Protein AF-A0A662EUL5-F1 (afdb_monomer_lite)

Structure (mmCIF, N/CA/C/O backbone):
data_AF-A0A662EUL5-F1
#
_entry.id   AF-A0A662EUL5-F1
#
loop_
_atom_site.group_PDB
_atom_site.id
_atom_site.type_symbol
_atom_site.label_atom_id
_atom_site.label_alt_id
_atom_site.label_comp_id
_atom_site.label_asym_id
_atom_site.label_entity_id
_atom_site.label_seq_id
_atom_site.pdbx_PDB_ins_code
_atom_site.Cartn_x
_atom_site.Cartn_y
_atom_site.Cartn_z
_atom_site.occupancy
_atom_site.B_iso_or_equiv
_atom_site.auth_seq_id
_atom_site.auth_comp_id
_atom_site.auth_asym_id
_atom_site.auth_atom_id
_atom_site.pdbx_PDB_model_num
ATOM 1 N N . MET A 1 1 ? -25.448 7.914 45.515 1.00 88.94 1 MET A N 1
ATOM 2 C CA . MET A 1 1 ? -26.802 7.799 46.108 1.00 88.94 1 MET A CA 1
ATOM 3 C C . MET A 1 1 ? -26.766 8.011 47.619 1.00 88.94 1 MET A C 1
ATOM 5 O O . MET A 1 1 ? -25.695 7.899 48.202 1.00 88.94 1 MET A O 1
ATOM 9 N N . LYS A 1 2 ? -27.892 8.381 48.234 1.00 88.38 2 LYS A N 1
ATOM 10 C CA . LYS A 1 2 ? -28.126 8.387 49.686 1.00 88.38 2 LYS A CA 1
ATOM 11 C C . LYS A 1 2 ? -28.398 6.964 50.188 1.00 88.38 2 LYS A C 1
ATOM 13 O O . LYS A 1 2 ? -28.772 6.103 49.390 1.00 88.38 2 LYS A O 1
ATOM 18 N N . ASP A 1 3 ? -28.270 6.771 51.496 1.00 87.94 3 ASP A N 1
ATOM 19 C CA . ASP A 1 3 ? -28.641 5.535 52.193 1.00 87.94 3 ASP A CA 1
ATOM 20 C C . ASP A 1 3 ? -30.110 5.173 51.914 1.00 87.94 3 ASP A C 1
ATOM 22 O O . ASP A 1 3 ? -30.942 6.065 51.716 1.00 87.94 3 ASP A O 1
ATOM 26 N N . GLY A 1 4 ? -30.434 3.878 51.872 1.00 91.25 4 GLY A N 1
ATOM 27 C CA . GLY A 1 4 ? -31.777 3.394 51.529 1.00 91.25 4 GLY A CA 1
ATOM 28 C C . GLY A 1 4 ? -31.968 3.001 50.058 1.00 91.25 4 GLY A C 1
ATOM 29 O O . GLY A 1 4 ? -33.005 2.433 49.708 1.00 91.25 4 GLY A O 1
ATOM 30 N N . PHE A 1 5 ? -31.001 3.299 49.178 1.00 93.81 5 PHE A N 1
ATOM 31 C CA . PHE A 1 5 ? -31.139 3.036 47.740 1.00 93.81 5 PHE A CA 1
ATOM 32 C C . PHE A 1 5 ? -31.204 1.536 47.425 1.00 93.81 5 PHE A C 1
ATOM 34 O O . PHE A 1 5 ? -32.098 1.107 46.697 1.00 93.81 5 PHE A O 1
ATOM 41 N N . ALA A 1 6 ? -30.310 0.736 48.014 1.00 93.75 6 ALA A N 1
ATOM 42 C CA . ALA A 1 6 ? -30.276 -0.715 47.834 1.00 93.75 6 ALA A CA 1
ATOM 43 C C . ALA A 1 6 ? -31.564 -1.380 48.353 1.00 93.75 6 ALA A C 1
ATOM 45 O O . ALA A 1 6 ? -32.159 -2.219 47.677 1.00 93.75 6 ALA A O 1
ATOM 46 N N . GLU A 1 7 ? -32.065 -0.937 49.507 1.00 95.25 7 GLU A N 1
ATOM 47 C CA . GLU A 1 7 ? -33.334 -1.390 50.075 1.00 95.25 7 GLU A CA 1
ATOM 48 C C . GLU A 1 7 ? -34.522 -1.002 49.184 1.00 95.25 7 GLU A C 1
ATOM 50 O O . GLU A 1 7 ? -35.478 -1.769 49.042 1.00 95.25 7 GLU A O 1
ATOM 55 N N . GLY A 1 8 ? -34.462 0.176 48.556 1.00 93.94 8 GLY A N 1
ATOM 56 C CA . GLY A 1 8 ? -35.425 0.626 47.555 1.00 93.94 8 GLY A CA 1
ATOM 57 C C . GLY A 1 8 ? -35.472 -0.299 46.339 1.00 93.94 8 GLY A C 1
ATOM 58 O O . GLY A 1 8 ? -36.558 -0.733 45.946 1.00 93.94 8 GLY A O 1
ATOM 59 N N . LEU A 1 9 ? -34.307 -0.661 45.791 1.00 95.00 9 LEU A N 1
ATOM 60 C CA . LEU A 1 9 ? -34.191 -1.617 44.683 1.00 95.00 9 LEU A CA 1
ATOM 61 C C . LEU A 1 9 ? -34.727 -3.000 45.075 1.00 95.00 9 LEU A C 1
ATOM 63 O O . LEU A 1 9 ? -35.527 -3.583 44.342 1.00 95.00 9 LEU A O 1
ATOM 67 N N . GLN A 1 10 ? -34.373 -3.486 46.268 1.00 94.25 10 GLN A N 1
ATOM 68 C CA . GLN A 1 10 ? -34.817 -4.786 46.769 1.00 94.25 10 GLN A CA 1
ATOM 69 C C . GLN A 1 10 ? -36.343 -4.849 46.933 1.00 94.25 10 GLN A C 1
ATOM 71 O O . GLN A 1 10 ? -36.980 -5.791 46.460 1.00 94.25 10 GLN A O 1
ATOM 76 N N . ARG A 1 11 ? -36.963 -3.819 47.529 1.00 94.44 11 ARG A N 1
ATOM 77 C CA . ARG A 1 11 ? -38.435 -3.702 47.632 1.00 94.44 11 ARG A CA 1
ATOM 78 C C . ARG A 1 11 ? -39.114 -3.608 46.268 1.00 94.44 11 ARG A C 1
ATOM 80 O O . ARG A 1 11 ? -40.286 -3.963 46.133 1.00 94.44 11 ARG A O 1
ATOM 87 N N . ALA A 1 12 ? -38.397 -3.107 45.267 1.00 93.00 12 ALA A N 1
ATOM 88 C CA . ALA A 1 12 ? -38.878 -3.013 43.902 1.00 93.00 12 ALA A CA 1
ATOM 89 C C . ALA A 1 12 ? -38.707 -4.294 43.081 1.00 93.00 12 ALA A C 1
ATOM 91 O O . ALA A 1 12 ? -39.223 -4.356 41.965 1.00 93.00 12 ALA A O 1
ATOM 92 N N . GLY A 1 13 ? -38.035 -5.312 43.629 1.00 94.00 13 GLY A N 1
ATOM 93 C CA . GLY A 1 13 ? -37.697 -6.531 42.899 1.00 94.00 13 GLY A CA 1
ATOM 94 C C . GLY A 1 13 ? -36.700 -6.281 41.764 1.00 94.00 13 GLY A C 1
ATOM 95 O O . GLY A 1 13 ? -36.692 -7.028 40.787 1.00 94.00 13 GLY A O 1
ATOM 96 N N . ILE A 1 14 ? -35.898 -5.216 41.860 1.00 95.38 14 ILE A N 1
ATOM 97 C CA . ILE A 1 14 ? -34.824 -4.919 40.911 1.00 95.38 14 ILE A CA 1
ATOM 98 C C . ILE A 1 14 ? -33.570 -5.635 41.403 1.00 95.38 14 ILE A C 1
ATOM 100 O O . ILE A 1 14 ? -33.149 -5.448 42.546 1.00 95.38 14 ILE A O 1
ATOM 104 N N . ARG A 1 15 ? -32.995 -6.481 40.547 1.00 94.75 15 ARG A N 1
ATOM 105 C CA . ARG A 1 15 ? -31.805 -7.258 40.883 1.00 94.75 15 ARG A CA 1
ATOM 106 C C . ARG A 1 15 ? -30.569 -6.366 40.799 1.00 94.75 15 ARG A C 1
ATOM 108 O O . ARG A 1 15 ? -30.418 -5.598 39.851 1.00 94.75 15 ARG A O 1
ATOM 115 N N . PHE A 1 16 ? -29.688 -6.488 41.782 1.00 94.50 16 PHE A N 1
ATOM 116 C CA . PHE A 1 16 ? -28.395 -5.823 41.778 1.00 94.50 16 PHE A CA 1
ATOM 117 C C . PHE A 1 16 ? -27.344 -6.675 42.492 1.00 94.50 16 PHE A C 1
ATOM 119 O O . PHE A 1 16 ? -27.684 -7.563 43.275 1.00 94.50 16 PHE A O 1
ATOM 126 N N . GLU A 1 17 ? -26.081 -6.375 42.219 1.00 95.06 17 GLU A N 1
ATOM 127 C CA . GLU A 1 17 ? -24.900 -6.963 42.849 1.00 95.06 17 GLU A CA 1
ATOM 128 C C . GLU A 1 17 ? -23.963 -5.832 43.307 1.00 95.06 17 GLU A C 1
ATOM 130 O O . GLU A 1 17 ? -24.004 -4.726 42.764 1.00 95.06 17 GLU A O 1
ATOM 135 N N . GLU A 1 18 ? -23.144 -6.072 44.331 1.00 92.06 18 GLU A N 1
ATOM 136 C CA . GLU A 1 18 ? -22.117 -5.111 44.758 1.00 92.06 18 GLU A CA 1
ATOM 137 C C . GLU A 1 18 ? -20.863 -5.282 43.891 1.00 92.06 18 GLU A C 1
ATOM 139 O O . GLU A 1 18 ? -20.273 -6.361 43.852 1.00 92.06 18 GLU A O 1
ATOM 144 N N . GLY A 1 19 ? -20.469 -4.226 43.178 1.00 86.50 19 GLY A N 1
ATOM 145 C CA . GLY A 1 19 ? -19.224 -4.144 42.417 1.00 86.50 19 GLY A CA 1
ATOM 146 C C . GLY A 1 19 ? -18.177 -3.271 43.112 1.00 86.50 19 GLY A C 1
ATOM 147 O O . GLY A 1 19 ? -18.432 -2.678 44.159 1.00 86.50 19 GLY A O 1
ATOM 148 N N . GLU A 1 20 ? -16.996 -3.155 42.502 1.00 83.88 20 GLU A N 1
ATOM 149 C CA . GLU A 1 20 ? -15.858 -2.417 43.078 1.00 83.88 20 GLU A CA 1
ATOM 150 C C . GLU A 1 20 ? -16.126 -0.910 43.248 1.00 83.88 20 GLU A C 1
ATOM 152 O O . GLU A 1 20 ? -15.676 -0.308 44.221 1.00 83.88 20 GLU A O 1
ATOM 157 N N . GLU A 1 21 ? -16.891 -0.305 42.333 1.00 83.06 21 GLU A N 1
ATOM 158 C CA . GLU A 1 21 ? -17.164 1.143 42.314 1.00 83.06 21 GLU A CA 1
ATOM 159 C C . GLU A 1 21 ? -18.623 1.503 42.659 1.00 83.06 21 GLU A C 1
ATOM 161 O O . GLU A 1 21 ? -18.988 2.681 42.709 1.00 83.06 21 GLU A O 1
ATOM 166 N N . GLY A 1 22 ? -19.483 0.512 42.919 1.00 87.44 22 GLY A N 1
ATOM 167 C CA . GLY A 1 22 ? -20.898 0.737 43.216 1.00 87.44 22 GLY A CA 1
ATOM 168 C C . GLY A 1 22 ? -21.791 -0.470 42.943 1.00 87.44 22 GLY A C 1
ATOM 169 O O . GLY A 1 22 ? -21.320 -1.587 42.759 1.00 87.44 22 GLY A O 1
ATOM 170 N N . LEU A 1 23 ? -23.107 -0.246 42.922 1.00 91.62 23 LEU A N 1
ATOM 171 C CA . LEU A 1 23 ? -24.077 -1.298 42.612 1.00 91.62 23 LEU A CA 1
ATOM 172 C C . LEU A 1 23 ? -24.137 -1.550 41.102 1.00 91.62 23 LEU A C 1
ATOM 174 O O . LEU A 1 23 ? -24.357 -0.620 40.326 1.00 91.62 23 LEU A O 1
ATOM 178 N N . LEU A 1 24 ? -24.030 -2.812 40.704 1.00 90.88 24 LEU A N 1
ATOM 179 C CA . LEU A 1 24 ? -24.289 -3.283 39.348 1.00 90.88 24 LEU A CA 1
ATOM 180 C C . LEU A 1 24 ? -25.757 -3.696 39.261 1.00 90.88 24 LEU A C 1
ATOM 182 O O . LEU A 1 24 ? -26.180 -4.617 39.953 1.00 90.88 24 LEU A O 1
ATOM 186 N N . ILE A 1 25 ? -26.553 -2.992 38.458 1.00 91.50 25 ILE A N 1
ATOM 187 C CA . ILE A 1 25 ? -28.016 -3.131 38.457 1.00 91.50 25 ILE A CA 1
ATOM 188 C C . ILE A 1 25 ? -28.475 -3.758 37.142 1.00 91.50 25 ILE A C 1
ATOM 190 O O . ILE A 1 25 ? -28.216 -3.222 36.067 1.00 91.50 25 ILE A O 1
ATOM 194 N N . GLU A 1 26 ? -29.206 -4.868 37.231 1.00 89.62 26 GLU A N 1
ATOM 195 C CA . GLU A 1 26 ? -29.825 -5.518 36.078 1.00 89.62 26 GLU A CA 1
ATOM 196 C C . GLU A 1 26 ? -31.261 -4.999 35.924 1.00 89.62 26 GLU A C 1
ATOM 198 O O . GLU A 1 26 ? -32.137 -5.284 36.747 1.00 89.62 26 GLU A O 1
ATOM 203 N N . LEU A 1 27 ? -31.505 -4.210 34.874 1.00 90.31 27 LEU A N 1
ATOM 204 C CA . LEU A 1 27 ? -32.800 -3.579 34.616 1.00 90.31 27 LEU A CA 1
ATOM 205 C C . LEU A 1 27 ? -33.473 -4.145 33.370 1.00 90.31 27 LEU A C 1
ATOM 207 O O . LEU A 1 27 ? -32.928 -4.104 32.267 1.00 90.31 27 LEU A O 1
ATOM 211 N N . LYS A 1 28 ? -34.719 -4.590 33.534 1.00 89.00 28 LYS A N 1
ATOM 212 C CA . LYS A 1 28 ? -35.627 -4.888 32.422 1.00 89.00 28 LYS A CA 1
ATOM 213 C C . LYS A 1 28 ? -36.381 -3.628 31.993 1.00 89.00 28 LYS A C 1
ATOM 215 O O . LYS A 1 28 ? -36.569 -2.704 32.783 1.00 89.00 28 LYS A O 1
ATOM 220 N N .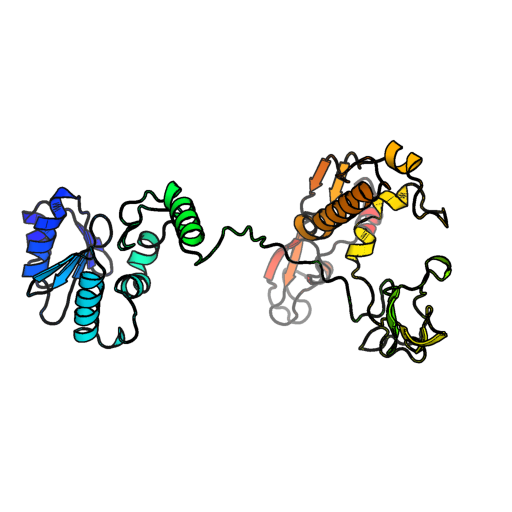 ARG A 1 29 ? -36.843 -3.589 30.736 1.00 87.56 29 ARG A N 1
ATOM 221 C CA . ARG A 1 29 ? -37.533 -2.414 30.158 1.00 87.56 29 ARG A CA 1
ATOM 222 C C . ARG A 1 29 ? -38.755 -1.959 30.958 1.00 87.56 29 ARG A C 1
ATOM 224 O O . ARG A 1 29 ? -38.979 -0.765 31.093 1.00 87.56 29 ARG A O 1
ATOM 231 N N . ASP A 1 30 ? -39.517 -2.895 31.503 1.00 92.19 30 ASP A N 1
ATOM 232 C CA . ASP A 1 30 ? -40.696 -2.646 32.334 1.00 92.19 30 ASP A CA 1
ATOM 233 C C . ASP A 1 30 ? -40.358 -2.136 33.749 1.00 92.19 30 ASP A C 1
ATOM 235 O O . ASP A 1 30 ? -41.236 -1.651 34.458 1.00 92.19 30 ASP A O 1
ATOM 239 N N . GLN A 1 31 ? -39.089 -2.203 34.166 1.00 94.25 31 GLN A N 1
ATOM 240 C CA . GLN A 1 31 ? -38.626 -1.751 35.482 1.00 94.25 31 GLN A CA 1
ATOM 241 C C . GLN A 1 31 ? -38.051 -0.327 35.469 1.00 94.25 31 GLN A C 1
ATOM 243 O O . GLN A 1 31 ? -37.796 0.229 36.539 1.00 94.25 31 GLN A O 1
ATOM 248 N N . ILE A 1 32 ? -37.840 0.276 34.292 1.00 93.75 32 ILE A N 1
ATOM 249 C CA . ILE A 1 32 ? -37.083 1.531 34.161 1.00 93.75 32 ILE A CA 1
ATOM 250 C C . ILE A 1 32 ? -37.790 2.698 34.866 1.00 93.75 32 ILE A C 1
ATOM 252 O O . ILE A 1 32 ? -37.140 3.445 35.592 1.00 93.75 32 ILE A O 1
ATOM 256 N N . ASP A 1 33 ? -39.108 2.852 34.717 1.00 94.56 33 ASP A N 1
ATOM 257 C CA . ASP A 1 33 ? -39.844 3.941 35.384 1.00 94.56 33 ASP A CA 1
ATOM 258 C C . ASP A 1 33 ? -39.750 3.834 36.907 1.00 94.56 33 ASP A C 1
ATOM 260 O O . ASP A 1 33 ? -39.413 4.801 37.592 1.00 94.56 33 ASP A O 1
ATOM 264 N N . ARG A 1 34 ? -39.931 2.617 37.430 1.00 94.88 34 ARG A N 1
ATOM 265 C CA . ARG A 1 34 ? -39.806 2.338 38.862 1.00 94.88 34 ARG A CA 1
ATOM 266 C C . ARG A 1 34 ? -38.389 2.599 39.369 1.00 94.88 34 ARG A C 1
ATOM 268 O O . ARG A 1 34 ? -38.216 3.147 40.455 1.00 94.88 34 ARG A O 1
ATOM 275 N N . TYR A 1 35 ? -37.374 2.239 38.585 1.00 95.06 35 TYR A N 1
ATOM 276 C CA . TYR A 1 35 ? -35.986 2.568 38.891 1.00 95.06 35 TYR A CA 1
ATOM 277 C C . TYR A 1 35 ? -35.764 4.082 38.959 1.00 95.06 35 TYR A C 1
ATOM 279 O O . TYR A 1 35 ? -35.173 4.552 39.928 1.00 95.06 35 TYR A O 1
ATOM 287 N N . ILE A 1 36 ? -36.265 4.854 37.986 1.00 94.81 36 ILE A N 1
ATOM 288 C CA . ILE A 1 36 ? -36.111 6.317 37.963 1.00 94.81 36 ILE A CA 1
ATOM 289 C C . ILE A 1 36 ? -36.734 6.960 39.208 1.00 94.81 36 ILE A C 1
ATOM 291 O O . ILE A 1 36 ? -36.128 7.855 39.798 1.00 94.81 36 ILE A O 1
ATOM 295 N N . GLU A 1 37 ? -37.901 6.494 39.660 1.00 94.81 37 GLU A N 1
ATOM 296 C CA . GLU A 1 37 ? -38.532 6.989 40.893 1.00 94.81 37 GLU A CA 1
ATOM 297 C C . GLU A 1 37 ? -37.665 6.739 42.141 1.00 94.81 37 GLU A C 1
ATOM 299 O O . GLU A 1 37 ? -37.476 7.628 42.985 1.00 94.81 37 GLU A O 1
ATOM 304 N N . ILE A 1 38 ? -37.084 5.542 42.249 1.00 95.12 38 ILE A N 1
ATOM 305 C CA . ILE A 1 38 ? -36.175 5.182 43.346 1.00 95.12 38 ILE A CA 1
ATOM 306 C C . ILE A 1 38 ? -34.889 6.008 43.249 1.00 95.12 38 ILE A C 1
ATOM 308 O O . ILE A 1 38 ? -34.456 6.602 44.236 1.00 95.12 38 ILE A O 1
ATOM 312 N N . ALA A 1 39 ? -34.298 6.111 42.061 1.00 94.81 39 ALA A N 1
ATOM 313 C CA . ALA A 1 39 ? -33.086 6.879 41.823 1.00 94.81 39 ALA A CA 1
ATOM 314 C C . ALA A 1 39 ? -33.276 8.359 42.184 1.00 94.81 39 ALA A C 1
ATOM 316 O O . ALA A 1 39 ? -32.465 8.925 42.915 1.00 94.81 39 ALA A O 1
ATOM 317 N N . ARG A 1 40 ? -34.394 8.967 41.779 1.00 94.50 40 ARG A N 1
ATOM 318 C CA . ARG A 1 40 ? -34.726 10.369 42.070 1.00 94.50 40 ARG A CA 1
ATOM 319 C C . ARG A 1 40 ? -34.854 10.652 43.567 1.00 94.50 40 ARG A C 1
ATOM 321 O O . ARG A 1 40 ? -34.401 11.696 44.036 1.00 94.50 40 ARG A O 1
ATOM 328 N N . SER A 1 41 ? -35.439 9.734 44.338 1.00 93.56 41 SER A N 1
ATOM 329 C CA . SER A 1 41 ? -35.564 9.893 45.798 1.00 93.56 41 SER A CA 1
ATOM 330 C C . SER A 1 41 ? -34.226 9.753 46.542 1.00 93.56 41 SER A C 1
ATOM 332 O O . SER A 1 41 ? -34.064 10.319 47.629 1.00 93.56 41 SER A O 1
ATOM 334 N N . HIS A 1 42 ? -33.241 9.085 45.931 1.00 95.19 42 HIS A N 1
ATOM 335 C CA . HIS A 1 42 ? -31.950 8.772 46.549 1.00 95.19 42 HIS A CA 1
ATOM 336 C C . HIS A 1 42 ? -30.752 9.496 45.918 1.00 95.19 42 HIS A C 1
ATOM 338 O O . HIS A 1 42 ? -29.648 9.410 46.457 1.00 95.19 42 HIS A O 1
ATOM 344 N N . VAL A 1 43 ? -30.910 10.254 44.832 1.00 93.94 43 VAL A N 1
ATOM 345 C CA . VAL A 1 43 ? -29.815 11.067 44.286 1.00 93.94 43 VAL A CA 1
ATOM 346 C C . VAL A 1 43 ? -29.403 12.143 45.307 1.00 93.94 43 VAL A C 1
ATOM 348 O O . VAL A 1 43 ? -30.234 12.755 45.996 1.00 93.94 43 VAL A O 1
ATOM 351 N N . LYS A 1 44 ? -28.091 12.343 45.477 1.00 92.31 44 LYS A N 1
ATOM 352 C CA . LYS A 1 44 ? -27.567 13.363 46.399 1.00 92.31 44 LYS A CA 1
ATOM 353 C C . LYS A 1 44 ? -27.791 14.761 45.793 1.00 92.31 44 LYS A C 1
ATOM 355 O O . LYS A 1 44 ? -27.736 14.905 44.575 1.00 92.31 44 LYS A O 1
ATOM 360 N N . PRO A 1 45 ? -28.065 15.802 46.604 1.00 89.50 45 PRO A N 1
ATOM 361 C CA . PRO A 1 45 ? -28.083 17.176 46.100 1.00 89.50 45 PRO A CA 1
ATOM 362 C C . PRO A 1 45 ? -26.745 17.522 45.432 1.00 89.50 45 PRO A C 1
ATOM 364 O O . PRO A 1 45 ? -25.704 17.171 45.978 1.00 89.50 45 PRO A O 1
ATOM 367 N N . GLY A 1 46 ? -26.780 18.209 44.288 1.00 91.25 46 GLY A N 1
ATOM 368 C CA . GLY A 1 46 ? -25.564 18.531 43.531 1.00 91.25 46 GLY A CA 1
ATOM 369 C C . GLY A 1 46 ? -24.981 17.347 42.748 1.00 91.25 46 GLY A C 1
ATOM 370 O O . GLY A 1 46 ? -23.804 17.351 42.419 1.00 91.25 46 GLY A O 1
ATOM 371 N N . SER A 1 47 ? -25.769 16.303 42.488 1.00 93.62 47 SER A N 1
ATOM 372 C CA . SER A 1 47 ? -25.349 15.134 41.712 1.00 93.62 47 SER A CA 1
ATOM 373 C C . SER A 1 47 ? -26.488 14.647 40.819 1.00 93.62 47 SER A C 1
ATOM 375 O O . SER A 1 47 ? -27.653 14.995 41.036 1.00 93.62 47 SER A O 1
ATOM 377 N N . TRP A 1 48 ? -26.151 13.805 39.849 1.00 95.44 48 TRP A N 1
ATOM 378 C CA . TRP A 1 48 ? -27.100 13.088 39.005 1.00 95.44 48 TRP A CA 1
ATOM 379 C C . TRP A 1 48 ? -26.750 11.597 38.980 1.00 95.44 48 TRP A C 1
ATOM 381 O O . TRP A 1 48 ? -25.732 11.168 39.526 1.00 95.44 48 TRP A O 1
ATOM 391 N N . THR A 1 49 ? -27.626 10.807 38.377 1.00 93.94 49 THR A N 1
ATOM 392 C CA . THR A 1 49 ? -27.317 9.460 37.899 1.00 93.94 49 THR A CA 1
ATOM 393 C C . THR A 1 49 ? -28.000 9.282 36.556 1.00 93.94 49 THR A C 1
ATOM 395 O O . THR A 1 49 ? -29.044 9.884 36.308 1.00 93.94 49 THR A O 1
ATOM 398 N N . GLU A 1 50 ? -27.427 8.474 35.684 1.00 94.00 50 GLU A N 1
ATOM 399 C CA . GLU A 1 50 ? -27.970 8.222 34.360 1.00 94.00 50 GLU A CA 1
ATOM 400 C C . GLU A 1 50 ? -28.256 6.741 34.134 1.00 94.00 50 GLU A C 1
ATOM 402 O O . GLU A 1 50 ? -27.667 5.857 34.751 1.00 94.00 50 GLU A O 1
ATOM 407 N N . LEU A 1 51 ? -29.203 6.491 33.241 1.00 92.56 51 LEU A N 1
ATOM 408 C CA . LEU A 1 51 ? -29.533 5.180 32.721 1.00 92.56 51 LEU A CA 1
ATOM 409 C C . LEU A 1 51 ? -29.212 5.205 31.232 1.00 92.56 51 LEU A C 1
ATOM 411 O O . LEU A 1 51 ? -29.752 6.040 30.512 1.00 92.56 51 LEU A O 1
ATOM 415 N N . VAL A 1 52 ? -28.316 4.322 30.798 1.00 89.75 52 VAL A N 1
ATOM 416 C CA . VAL A 1 52 ? -27.799 4.245 29.426 1.00 89.75 52 VAL A CA 1
ATOM 417 C C . VAL A 1 52 ? -28.031 2.823 28.925 1.00 89.75 52 VAL A C 1
ATOM 419 O O . VAL A 1 52 ? -27.664 1.863 29.600 1.00 89.75 52 VAL A O 1
ATOM 422 N N . GLY A 1 53 ? -28.672 2.669 27.764 1.00 86.50 53 GLY A N 1
ATOM 423 C CA . GLY A 1 53 ? -28.978 1.363 27.173 1.00 86.50 53 GLY A CA 1
ATOM 424 C C . GLY A 1 53 ? -30.410 1.275 26.657 1.00 86.50 53 GLY A C 1
ATOM 425 O O . GLY A 1 53 ? -30.740 1.839 25.620 1.00 86.50 53 GLY A O 1
ATOM 426 N N . ALA A 1 54 ? -31.283 0.544 27.356 1.00 82.94 54 ALA A N 1
ATOM 427 C CA . ALA A 1 54 ? -32.656 0.315 26.893 1.00 82.94 54 ALA A CA 1
ATOM 428 C C . ALA A 1 54 ? -33.507 1.598 26.794 1.00 82.94 54 ALA A C 1
ATOM 430 O O . ALA A 1 54 ? -34.438 1.651 25.990 1.00 82.94 54 ALA A O 1
ATOM 431 N N . ARG A 1 55 ? -33.172 2.603 27.607 1.00 87.88 55 ARG A N 1
ATOM 432 C CA . ARG A 1 55 ? -33.643 3.990 27.561 1.00 87.88 55 ARG A CA 1
ATOM 433 C C . ARG A 1 55 ? -32.452 4.876 27.927 1.00 87.88 55 ARG A C 1
ATOM 435 O O . ARG A 1 55 ? -31.535 4.390 28.578 1.00 87.88 55 ARG A O 1
ATOM 442 N N . PHE A 1 56 ? -32.426 6.131 27.498 1.00 91.94 56 PHE A N 1
ATOM 443 C CA . PHE A 1 56 ? -31.369 7.061 27.891 1.00 91.94 56 PHE A CA 1
ATOM 444 C C . PHE A 1 56 ? -31.997 8.147 28.757 1.00 91.94 56 PHE A C 1
ATOM 446 O O . PHE A 1 56 ? -32.746 8.974 28.252 1.00 91.94 56 PHE A O 1
ATOM 453 N N . SER A 1 57 ? -31.764 8.125 30.067 1.00 95.25 57 SER A N 1
ATOM 454 C CA . SER A 1 57 ? -32.418 9.051 31.002 1.00 95.25 57 SER A CA 1
ATOM 455 C C . SER A 1 57 ? -31.448 9.570 32.050 1.00 95.25 57 SER A C 1
ATOM 457 O O . SER A 1 57 ? -30.692 8.801 32.633 1.00 95.25 57 SER A O 1
ATOM 459 N N . PHE A 1 58 ? -31.524 10.865 32.337 1.00 97.06 58 PHE A N 1
ATOM 460 C CA . PHE A 1 58 ? -30.689 11.551 33.315 1.00 97.06 58 PHE A CA 1
ATOM 461 C C . PHE A 1 58 ? -31.552 11.969 34.493 1.00 97.06 58 PHE A C 1
ATOM 463 O O . PHE A 1 58 ? -32.502 12.739 34.346 1.00 97.06 58 PHE A O 1
ATOM 470 N N . VAL A 1 59 ? -31.247 11.417 35.661 1.00 96.94 59 VAL A N 1
ATOM 471 C CA . VAL A 1 59 ? -32.033 11.556 36.881 1.00 96.94 59 VAL A CA 1
ATOM 472 C C . VAL A 1 59 ? -31.336 12.523 37.826 1.00 96.94 59 VAL A C 1
ATOM 474 O O . VAL A 1 59 ? -30.235 12.283 38.321 1.00 96.94 59 VAL A O 1
ATOM 477 N N . PHE A 1 60 ? -32.034 13.611 38.114 1.00 95.56 60 PHE A N 1
ATOM 478 C CA . PHE A 1 60 ? -31.660 14.645 39.064 1.00 95.56 60 PHE A CA 1
ATOM 479 C C . PHE A 1 60 ? -32.606 14.603 40.271 1.00 95.56 60 PHE A C 1
ATOM 481 O O . PHE A 1 60 ? -33.615 13.897 40.296 1.00 95.56 60 PHE A O 1
ATOM 488 N N . LYS A 1 61 ? -32.298 15.386 41.308 1.00 91.00 61 LYS A N 1
ATOM 489 C CA . LYS A 1 61 ? -33.120 15.437 42.529 1.00 91.00 61 LYS A CA 1
ATOM 490 C C . LYS A 1 61 ? -34.525 16.000 42.271 1.00 91.00 61 LYS A C 1
ATOM 492 O O . LYS A 1 61 ? -35.492 15.597 42.915 1.00 91.00 61 LYS A O 1
ATOM 497 N N . ASP A 1 62 ? -34.623 16.966 41.370 1.00 91.44 62 ASP A N 1
ATOM 498 C CA . ASP A 1 62 ? -35.836 17.716 41.041 1.00 91.44 62 ASP A CA 1
ATOM 499 C C . ASP A 1 62 ? -36.599 17.158 39.831 1.00 91.44 62 ASP A C 1
ATOM 501 O O . ASP A 1 62 ? -37.729 17.572 39.591 1.00 91.44 62 ASP A O 1
ATOM 505 N N . GLY A 1 63 ? -36.045 16.180 39.113 1.00 92.75 63 GLY A N 1
ATOM 506 C CA . GLY A 1 63 ? -36.699 15.578 37.956 1.00 92.75 63 GLY A CA 1
ATOM 507 C C . GLY A 1 63 ? -35.794 14.616 37.199 1.00 92.75 63 GLY A C 1
ATOM 508 O O . GLY A 1 63 ? -34.629 14.446 37.543 1.00 92.75 63 GLY A O 1
ATOM 509 N N . ALA A 1 64 ? -36.335 13.987 36.163 1.00 95.44 64 ALA A N 1
ATOM 510 C CA . ALA A 1 64 ? -35.568 13.198 35.211 1.00 95.44 64 ALA A CA 1
ATOM 511 C C . ALA A 1 64 ? -35.860 13.706 33.799 1.00 95.44 64 ALA A C 1
ATOM 513 O O . ALA A 1 64 ? -36.990 14.106 33.521 1.00 95.44 64 ALA A O 1
ATOM 514 N N . ILE A 1 65 ? -34.847 13.697 32.939 1.00 96.62 65 ILE A N 1
ATOM 515 C CA . ILE A 1 65 ? -34.951 14.127 31.543 1.00 96.62 65 ILE A CA 1
ATOM 516 C C . ILE A 1 65 ? -34.508 12.955 30.670 1.00 96.62 65 ILE A C 1
ATOM 518 O O . ILE A 1 65 ? -33.452 12.363 30.908 1.00 96.62 65 ILE A O 1
ATOM 522 N N . GLU A 1 66 ? -35.329 12.585 29.693 1.00 94.88 66 GLU A N 1
ATOM 523 C CA . GLU A 1 66 ? -34.993 11.550 28.717 1.00 94.88 66 GLU A CA 1
ATOM 524 C C . GLU A 1 66 ? -34.219 12.165 27.548 1.00 94.88 66 GLU A C 1
ATOM 526 O O . GLU A 1 66 ? -34.571 13.232 27.061 1.00 94.88 66 GLU A O 1
ATOM 531 N N . LEU A 1 67 ? -33.154 11.503 27.098 1.00 92.12 67 LEU A N 1
ATOM 532 C CA . LEU A 1 67 ? -32.375 11.908 25.932 1.00 92.12 67 LEU A CA 1
ATOM 533 C C . LEU A 1 67 ? -33.075 11.425 24.653 1.00 92.12 67 LEU A C 1
ATOM 535 O O . LEU A 1 67 ? -32.637 10.480 23.998 1.00 92.12 67 LEU A O 1
ATOM 539 N N . ASP A 1 68 ? -34.193 12.061 24.320 1.00 88.75 68 ASP A N 1
ATOM 540 C CA . ASP A 1 68 ? -35.073 11.688 23.204 1.00 88.75 68 ASP A CA 1
ATOM 541 C C . ASP A 1 68 ? -35.093 12.717 22.061 1.00 88.75 68 ASP A C 1
ATOM 543 O O . ASP A 1 68 ? -35.696 12.490 21.012 1.00 88.75 68 ASP A O 1
ATOM 547 N N . SER A 1 69 ? -34.430 13.857 22.259 1.00 87.94 69 SER A N 1
ATOM 548 C CA . SER A 1 69 ? -34.487 15.010 21.368 1.00 87.94 69 SER A CA 1
ATOM 549 C C . SER A 1 69 ? -33.239 15.882 21.494 1.00 87.94 69 SER A C 1
ATOM 551 O O . SER A 1 69 ? -32.536 15.861 22.503 1.00 87.94 69 SER A O 1
ATOM 553 N N . VAL A 1 70 ? -32.973 16.705 20.474 1.00 87.25 70 VAL A N 1
ATOM 554 C CA . VAL A 1 70 ? -31.877 17.697 20.504 1.00 87.25 70 VAL A CA 1
ATOM 555 C C . VAL A 1 70 ? -32.087 18.728 21.619 1.00 87.25 70 VAL A C 1
ATOM 557 O O . VAL A 1 70 ? -31.129 19.174 22.243 1.00 87.25 70 VAL A O 1
ATOM 560 N N . SER A 1 71 ? -33.344 19.095 21.891 1.00 92.31 71 SER A N 1
ATOM 561 C CA . SER A 1 71 ? -33.670 20.010 22.989 1.00 92.31 71 SER A CA 1
ATOM 562 C C . SER A 1 71 ? -33.348 19.382 24.343 1.00 92.31 71 SER A C 1
ATOM 564 O O . SER A 1 71 ? -32.745 20.048 25.183 1.00 92.31 71 SER A O 1
ATOM 566 N N . ALA A 1 72 ? -33.711 18.110 24.541 1.00 94.31 72 ALA A N 1
ATOM 567 C CA . ALA A 1 72 ? -33.383 17.392 25.764 1.00 94.31 72 ALA A CA 1
ATOM 568 C C . ALA A 1 72 ? -31.869 17.202 25.928 1.00 94.31 72 ALA A C 1
ATOM 570 O O . ALA A 1 72 ? -31.363 17.408 27.025 1.00 94.31 72 ALA A O 1
ATOM 571 N N . ASP A 1 73 ? -31.131 16.893 24.852 1.00 94.19 73 ASP A N 1
ATOM 572 C CA . ASP A 1 73 ? -29.660 16.818 24.878 1.00 94.19 73 ASP A CA 1
ATOM 573 C C . ASP A 1 73 ? -29.041 18.126 25.396 1.00 94.19 73 ASP A C 1
ATOM 575 O O . ASP A 1 73 ? -28.263 18.109 26.350 1.00 94.19 73 ASP A O 1
ATOM 579 N N . GLY A 1 74 ? -29.462 19.272 24.848 1.00 95.50 74 GLY A N 1
ATOM 580 C CA . GLY A 1 74 ? -28.983 20.583 25.288 1.00 95.50 74 GLY A CA 1
ATOM 581 C C . GLY A 1 74 ? -29.356 20.920 26.737 1.00 95.50 74 GLY A C 1
ATOM 582 O O . GLY A 1 74 ? -28.533 21.470 27.473 1.00 95.50 74 GLY A O 1
ATOM 583 N N . GLU A 1 75 ? -30.574 20.577 27.169 1.00 96.81 75 GLU A N 1
ATOM 584 C CA . GLU A 1 75 ? -31.015 20.783 28.553 1.00 96.81 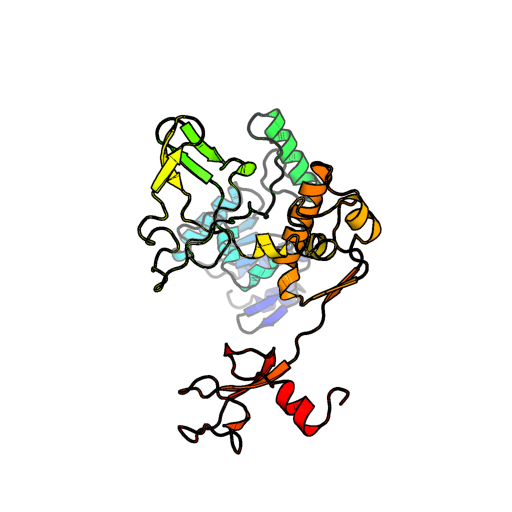75 GLU A CA 1
ATOM 585 C C . GLU A 1 75 ? -30.207 19.926 29.531 1.00 96.81 75 GLU A C 1
ATOM 587 O O . GLU A 1 75 ? -29.663 20.452 30.504 1.00 96.81 75 GLU A O 1
ATOM 592 N N . ILE A 1 76 ? -30.075 18.626 29.253 1.00 97.50 76 ILE A N 1
ATOM 593 C CA . ILE A 1 76 ? -29.293 17.693 30.065 1.00 97.50 76 ILE A CA 1
ATOM 594 C C . ILE A 1 76 ? -27.851 18.182 30.152 1.00 97.50 76 ILE A C 1
ATOM 596 O O . ILE A 1 76 ? -27.346 18.358 31.258 1.00 97.50 76 ILE A O 1
ATOM 600 N N . LEU A 1 77 ? -27.202 18.454 29.015 1.00 97.12 77 LEU A N 1
ATOM 601 C CA . LEU A 1 77 ? -25.804 18.876 28.977 1.00 97.12 77 LEU A CA 1
ATOM 602 C C . LEU A 1 77 ? -25.569 20.130 29.820 1.00 97.12 77 LEU A C 1
ATOM 604 O O . LEU A 1 77 ? -24.626 20.163 30.608 1.00 97.12 77 LEU A O 1
ATOM 608 N N . LYS A 1 78 ? -26.451 21.131 29.716 1.00 96.94 78 LYS A N 1
ATOM 609 C CA . LYS A 1 78 ? -26.366 22.335 30.546 1.00 96.94 78 LYS A CA 1
ATOM 610 C C . LYS A 1 78 ? -26.397 21.988 32.036 1.00 96.94 78 LYS A C 1
ATOM 612 O O . LYS A 1 78 ? -25.549 22.460 32.785 1.00 96.94 78 LYS A O 1
ATOM 617 N N . ARG A 1 79 ? -27.327 21.127 32.463 1.00 96.94 79 ARG A N 1
ATOM 618 C CA . ARG A 1 79 ? -27.412 20.698 33.868 1.00 96.94 79 ARG A CA 1
ATOM 619 C C . ARG A 1 79 ? -26.179 19.920 34.320 1.00 96.94 79 ARG A C 1
ATOM 621 O O . ARG A 1 79 ? -25.756 20.084 35.460 1.00 96.94 79 ARG A O 1
ATOM 628 N N . LEU A 1 80 ? -25.617 19.078 33.454 1.00 96.75 80 LEU A N 1
ATOM 629 C CA . LEU A 1 80 ? -24.385 18.346 33.747 1.00 96.75 80 LEU A CA 1
ATOM 630 C C . LEU A 1 80 ? -23.209 19.309 33.949 1.00 96.75 80 LEU A C 1
ATOM 632 O O . LEU A 1 80 ? -22.497 19.180 34.938 1.00 96.75 80 LEU A O 1
ATOM 636 N N . VAL A 1 81 ? -23.047 20.303 33.070 1.00 96.50 81 VAL A N 1
ATOM 637 C CA . VAL A 1 81 ? -21.994 21.330 33.177 1.00 96.50 81 VAL A CA 1
ATOM 638 C C . VAL A 1 81 ? -22.173 22.196 34.429 1.00 96.50 81 VAL A C 1
ATOM 640 O O . VAL A 1 81 ? -21.197 22.450 35.130 1.00 96.50 81 VAL A O 1
ATOM 643 N N . ASP A 1 82 ? -23.407 22.593 34.759 1.00 95.38 82 ASP A N 1
ATOM 644 C CA . ASP A 1 82 ? -23.706 23.370 35.972 1.00 95.38 82 ASP A CA 1
ATOM 645 C C . ASP A 1 82 ? -23.317 22.611 37.260 1.00 95.38 82 ASP A C 1
ATOM 647 O O . ASP A 1 82 ? -22.931 23.223 38.258 1.00 95.38 82 ASP A O 1
ATOM 651 N N . LEU A 1 83 ? -23.427 21.277 37.254 1.00 95.50 83 LEU A N 1
ATOM 652 C CA . LEU A 1 83 ? -23.058 20.413 38.381 1.00 95.50 83 LEU A CA 1
ATOM 653 C C . LEU A 1 83 ? -21.576 20.023 38.383 1.00 95.50 83 LEU A C 1
ATOM 655 O O . LEU A 1 83 ? -21.006 19.786 39.447 1.00 95.50 83 LEU A O 1
ATOM 659 N N . GLU A 1 84 ? -20.963 19.936 37.208 1.00 95.75 84 GLU A N 1
ATOM 660 C CA . GLU A 1 84 ? -19.605 19.450 37.006 1.00 95.75 84 GLU A CA 1
ATOM 661 C C . GLU A 1 84 ? -18.899 20.306 35.934 1.00 95.75 84 GLU A C 1
ATOM 663 O O . GLU A 1 84 ? -18.868 19.947 34.750 1.00 95.75 84 GLU A O 1
ATOM 668 N N . PRO A 1 85 ? -18.303 21.448 36.338 1.00 94.25 85 PRO A N 1
ATOM 669 C CA . PRO A 1 85 ? -17.734 22.428 35.411 1.00 94.25 85 PRO A CA 1
ATOM 670 C C . PRO A 1 85 ? -16.634 21.887 34.491 1.00 94.25 85 PRO A C 1
ATOM 672 O O . PRO A 1 85 ? -16.391 22.456 33.432 1.00 94.25 85 PRO A O 1
ATOM 675 N N . LYS A 1 86 ? -15.979 20.766 34.832 1.00 95.19 86 LYS A N 1
ATOM 676 C CA . LYS A 1 86 ? -14.968 20.143 33.954 1.00 95.19 86 LYS A CA 1
ATOM 677 C C . LYS A 1 86 ? -15.550 19.612 32.634 1.00 95.19 86 LYS A C 1
ATOM 679 O O . LYS A 1 86 ? -14.786 19.272 31.737 1.00 95.19 86 LYS A O 1
ATOM 684 N N . LEU A 1 87 ? -16.877 19.502 32.527 1.00 95.12 87 LEU A N 1
ATOM 685 C CA . LEU A 1 87 ? -17.576 19.121 31.296 1.00 95.12 87 LEU A CA 1
ATOM 686 C C . LEU A 1 87 ? -17.753 20.300 30.324 1.00 95.12 87 LEU A C 1
ATOM 688 O O . LEU A 1 87 ? -18.302 20.117 29.237 1.00 95.12 87 LEU A O 1
ATOM 692 N N . GLU A 1 88 ? -17.307 21.505 30.686 1.00 93.69 88 GLU A N 1
ATOM 693 C CA . GLU A 1 88 ? -17.339 22.665 29.799 1.00 93.69 88 GLU A CA 1
ATOM 694 C C . GLU A 1 88 ? -16.594 22.381 28.480 1.00 93.69 88 GLU A C 1
ATOM 696 O O . GLU A 1 88 ? -15.519 21.783 28.449 1.00 93.69 88 GLU A O 1
ATOM 701 N N . GLY A 1 89 ? -17.200 22.776 27.358 1.00 94.44 89 GLY A N 1
ATOM 702 C CA . GLY A 1 89 ? -16.678 22.515 26.011 1.00 94.44 89 GLY A CA 1
ATOM 703 C C . GLY A 1 89 ? -17.166 21.213 25.363 1.00 94.44 89 GLY A C 1
ATOM 704 O O . GLY A 1 89 ? -16.969 21.035 24.160 1.00 94.44 89 GLY A O 1
ATOM 705 N N . LYS A 1 90 ? -17.852 20.333 26.104 1.00 95.31 90 LYS A N 1
ATOM 706 C CA . LYS A 1 90 ? -18.579 19.195 25.519 1.00 95.31 90 LYS A CA 1
ATOM 707 C C . LYS A 1 90 ? -19.731 19.690 24.639 1.00 95.31 90 LYS A C 1
ATOM 709 O O . LYS A 1 90 ? -20.374 20.688 24.950 1.00 95.31 90 LYS A O 1
ATOM 714 N N . ARG A 1 91 ? -19.979 19.001 23.521 1.00 94.25 91 ARG A N 1
ATOM 715 C CA . ARG A 1 91 ? -20.944 19.403 22.478 1.00 94.25 91 ARG A CA 1
ATOM 716 C C . ARG A 1 91 ? -22.294 18.707 22.588 1.00 94.25 91 ARG A C 1
ATOM 718 O O . ARG A 1 91 ? -23.262 19.196 22.020 1.00 94.25 91 ARG A O 1
ATOM 725 N N . SER A 1 92 ? -22.339 17.551 23.244 1.00 93.62 92 SER A N 1
ATOM 726 C CA . SER A 1 92 ? -23.555 16.758 23.444 1.00 93.62 92 SER A CA 1
ATOM 727 C C . SER A 1 92 ? -23.415 15.870 24.671 1.00 93.62 92 SER A C 1
ATOM 729 O O . SER A 1 92 ? -22.301 15.617 25.142 1.00 93.62 92 SER A O 1
ATOM 731 N N . VAL A 1 93 ? -24.533 15.326 25.141 1.00 93.75 93 VAL A N 1
ATOM 732 C CA . VAL A 1 93 ? -24.541 14.338 26.224 1.00 93.75 93 VAL A CA 1
ATOM 733 C C . VAL A 1 93 ? -23.803 13.063 25.815 1.00 93.75 93 VAL A C 1
ATOM 735 O O . VAL A 1 93 ? -23.095 12.471 26.627 1.00 93.75 93 VAL A O 1
ATOM 738 N N . MET A 1 94 ? -23.882 12.666 24.542 1.00 90.50 94 MET A N 1
ATOM 739 C CA . MET A 1 94 ? -23.157 11.494 24.036 1.00 90.50 94 MET A CA 1
ATOM 740 C C . MET A 1 94 ? -21.634 11.645 24.148 1.00 90.50 94 MET A C 1
ATOM 742 O O . MET A 1 94 ? -20.947 10.669 24.430 1.00 90.50 94 MET A O 1
ATOM 746 N N . GLU A 1 95 ? -21.103 12.862 23.995 1.00 91.88 95 GLU A N 1
ATOM 747 C CA . GLU A 1 95 ? -19.670 13.143 24.177 1.00 91.88 95 GLU A CA 1
ATOM 748 C C . GLU A 1 95 ? -19.236 13.100 25.651 1.00 91.88 95 GLU A C 1
ATOM 750 O O . GLU A 1 95 ? -18.059 12.890 25.954 1.00 91.88 95 GLU A O 1
ATOM 755 N N . VAL A 1 96 ? -20.176 13.312 26.577 1.00 94.00 96 VAL A N 1
ATOM 756 C CA . VAL A 1 96 ? -19.951 13.094 28.012 1.00 94.00 96 VAL A CA 1
ATOM 757 C C . VAL A 1 96 ? -19.937 11.596 28.301 1.00 94.00 96 VAL A C 1
ATOM 759 O O . VAL A 1 96 ? -19.001 11.100 28.922 1.00 94.00 96 VAL A O 1
ATOM 762 N N . LEU A 1 97 ? -20.934 10.855 27.807 1.00 93.00 97 LEU A N 1
ATOM 763 C CA . LEU A 1 97 ? -21.027 9.411 28.023 1.00 93.00 97 LEU A CA 1
ATOM 764 C C . LEU A 1 97 ? -19.848 8.645 27.398 1.00 93.00 97 LEU A C 1
ATOM 766 O O . LEU A 1 97 ? -19.402 7.661 27.980 1.00 93.00 97 LEU A O 1
ATOM 770 N N . SER A 1 98 ? -19.294 9.095 26.265 1.00 90.56 98 SER A N 1
ATOM 771 C CA . SER A 1 98 ? -18.149 8.429 25.621 1.00 90.56 98 SER A CA 1
ATOM 772 C C . SER A 1 98 ? -16.837 8.517 26.415 1.00 90.56 98 SER A C 1
ATOM 774 O O . SER A 1 98 ? -15.927 7.708 26.198 1.00 90.56 98 SER A O 1
ATOM 776 N N . ASP A 1 99 ? -16.728 9.487 27.328 1.00 91.12 99 ASP A N 1
ATOM 777 C CA . ASP A 1 99 ? -15.590 9.606 28.246 1.00 91.12 99 ASP A CA 1
ATOM 778 C C . ASP A 1 99 ? -15.686 8.626 29.419 1.00 91.12 99 ASP A C 1
ATOM 780 O O . ASP A 1 99 ? -14.668 8.292 30.029 1.00 91.12 99 ASP A O 1
ATOM 784 N N . VAL A 1 100 ? -16.888 8.134 29.723 1.00 89.31 100 VAL A N 1
ATOM 785 C CA . VAL A 1 100 ? -17.100 7.133 30.766 1.00 89.31 100 VAL A CA 1
ATOM 786 C C . VAL A 1 100 ? -16.730 5.767 30.196 1.00 89.31 100 VAL A C 1
ATOM 788 O O . VAL A 1 100 ? -17.428 5.220 29.343 1.00 89.31 100 VAL A O 1
ATOM 791 N N . SER A 1 101 ? -15.619 5.202 30.676 1.00 87.38 101 SER A N 1
ATOM 792 C CA . SER A 1 101 ? -15.092 3.909 30.213 1.00 87.38 101 SER A CA 1
ATOM 793 C C . SER A 1 101 ? -16.150 2.804 30.226 1.00 87.38 101 SER A C 1
ATOM 795 O O . SER A 1 101 ? -16.236 2.047 29.264 1.00 87.38 101 SER A O 1
ATOM 797 N N . PHE A 1 102 ? -16.996 2.775 31.260 1.00 85.50 102 PHE A N 1
ATOM 798 C CA . PHE A 1 102 ? -18.082 1.807 31.418 1.00 85.50 102 PHE A CA 1
ATOM 799 C C . PHE A 1 102 ? -19.093 1.812 30.256 1.00 85.50 102 PHE A C 1
ATOM 801 O O . PHE A 1 102 ? -19.595 0.757 29.881 1.00 85.50 102 PHE A O 1
ATOM 808 N N . TYR A 1 103 ? -19.377 2.969 29.648 1.00 87.75 103 TYR A N 1
ATOM 809 C CA . TYR A 1 103 ? -20.345 3.063 28.548 1.00 87.75 103 TYR A CA 1
ATOM 810 C C . TYR A 1 103 ? -19.715 2.927 27.163 1.00 87.75 103 TYR A C 1
ATOM 812 O O . TYR A 1 103 ? -20.446 2.816 26.181 1.00 87.75 103 TYR A O 1
ATOM 820 N N . ARG A 1 104 ? -18.383 2.931 27.041 1.00 83.56 104 ARG A N 1
ATOM 821 C CA . ARG A 1 104 ? -17.721 3.003 25.731 1.00 83.56 104 ARG A CA 1
ATOM 822 C C . ARG A 1 104 ? -18.127 1.856 24.801 1.00 83.56 104 ARG A C 1
ATOM 824 O O . ARG A 1 104 ? -18.434 2.108 23.638 1.00 83.56 104 ARG A O 1
ATOM 831 N N . ASP A 1 105 ? -18.207 0.642 25.335 1.00 79.75 105 ASP A N 1
ATOM 832 C CA . ASP A 1 105 ? -18.592 -0.552 24.574 1.00 79.75 105 ASP A CA 1
ATOM 833 C C . ASP A 1 105 ? -20.097 -0.600 24.265 1.00 79.75 105 ASP A C 1
ATOM 835 O O . ASP A 1 105 ? -20.515 -1.237 23.304 1.00 79.75 105 ASP A O 1
ATOM 839 N N . LEU A 1 106 ? -20.919 0.098 25.055 1.00 79.81 106 LEU A N 1
ATOM 840 C CA . LEU A 1 106 ? -22.364 0.194 24.845 1.00 79.81 106 LEU A CA 1
ATOM 841 C C . LEU A 1 106 ? -22.730 1.250 23.791 1.00 79.81 106 LEU A C 1
ATOM 843 O O . LEU A 1 106 ? -23.712 1.096 23.069 1.00 79.81 106 LEU A O 1
ATOM 847 N N . LEU A 1 107 ? -21.970 2.345 23.727 1.00 83.12 107 LEU A N 1
ATOM 848 C CA . LEU A 1 107 ? -22.258 3.487 22.854 1.00 83.12 107 LEU A CA 1
ATOM 849 C C . LEU A 1 107 ? -21.812 3.267 21.407 1.00 83.12 107 LEU A C 1
ATOM 851 O O . LEU A 1 107 ? -22.312 3.946 20.510 1.00 83.12 107 LEU A O 1
ATOM 855 N N . PHE A 1 108 ? -20.875 2.346 21.166 1.00 80.06 108 PHE A N 1
ATOM 856 C CA . PHE A 1 108 ? -20.412 2.020 19.825 1.00 80.06 108 PHE A CA 1
ATOM 857 C C . PHE A 1 108 ? -20.987 0.687 19.349 1.00 80.06 108 PHE A C 1
ATOM 859 O O . PHE A 1 108 ? -20.764 -0.358 19.950 1.00 80.06 108 PHE A O 1
ATOM 866 N N . HIS A 1 109 ? -21.660 0.724 18.203 1.00 75.81 109 HIS A N 1
ATOM 867 C CA . HIS A 1 109 ? -22.074 -0.466 17.478 1.00 75.81 109 HIS A CA 1
ATOM 868 C C . HIS A 1 109 ? -21.643 -0.327 16.017 1.00 75.81 109 HIS A C 1
ATOM 870 O O . HIS A 1 109 ? -21.822 0.734 15.419 1.00 75.81 109 HIS A O 1
ATOM 876 N N . ALA A 1 110 ? -21.044 -1.377 15.448 1.00 79.25 110 ALA A N 1
ATOM 877 C CA . ALA A 1 110 ? -20.561 -1.347 14.065 1.00 79.25 110 ALA A CA 1
ATOM 878 C C . ALA A 1 110 ? -21.714 -1.309 13.047 1.00 79.25 110 ALA A C 1
ATOM 880 O O . ALA A 1 110 ? -21.563 -0.742 11.965 1.00 79.25 110 ALA A O 1
ATOM 881 N N . ASP A 1 111 ? -22.863 -1.886 13.408 1.00 83.25 111 ASP A N 1
ATOM 882 C CA . ASP A 1 111 ? -24.044 -1.899 12.548 1.00 83.25 111 ASP A CA 1
ATOM 883 C C . ASP A 1 111 ? -24.849 -0.604 12.647 1.00 83.25 111 ASP A C 1
ATOM 885 O O . ASP A 1 111 ? -24.973 0.010 13.710 1.00 83.25 111 ASP A O 1
ATOM 889 N N . TYR A 1 112 ? -25.472 -0.230 11.531 1.00 84.69 112 TYR A N 1
ATOM 890 C CA . TYR A 1 112 ? -26.348 0.929 11.480 1.00 84.69 112 TYR A CA 1
ATOM 891 C C . TYR A 1 112 ? -27.644 0.688 12.260 1.00 84.69 112 TYR A C 1
ATOM 893 O O . TYR A 1 112 ? -28.442 -0.194 11.941 1.00 84.69 112 TYR A O 1
ATOM 901 N N . GLY A 1 113 ? -27.881 1.534 13.260 1.00 85.50 113 GLY A N 1
ATOM 902 C CA . GLY A 1 113 ? -29.153 1.621 13.967 1.00 85.50 113 GLY A CA 1
ATOM 903 C C . GLY A 1 113 ? -30.176 2.504 13.249 1.00 85.50 113 GLY A C 1
ATOM 904 O O . GLY A 1 113 ? -29.886 3.177 12.260 1.00 85.50 113 GLY A O 1
ATOM 905 N N . ARG A 1 114 ? -31.400 2.531 13.783 1.00 88.44 114 ARG A N 1
ATOM 906 C CA . ARG A 1 114 ? -32.445 3.465 13.341 1.00 88.44 114 ARG A CA 1
ATOM 907 C C . ARG A 1 114 ? -31.984 4.909 13.567 1.00 88.44 114 ARG A C 1
ATOM 909 O O . ARG A 1 114 ? -31.496 5.230 14.646 1.00 88.44 114 ARG A O 1
ATOM 916 N N . MET A 1 115 ? -32.190 5.785 12.586 1.00 89.00 115 MET A N 1
ATOM 917 C CA . MET A 1 115 ? -31.853 7.205 12.702 1.00 89.00 115 MET A CA 1
ATOM 918 C C . MET A 1 115 ? -32.709 7.879 13.778 1.00 89.00 115 MET A C 1
ATOM 920 O O . MET A 1 115 ? -33.939 7.783 13.758 1.00 89.00 115 MET A O 1
ATOM 924 N N . LEU A 1 116 ? -32.060 8.601 14.686 1.00 83.81 116 LEU A N 1
ATOM 925 C CA . LEU A 1 116 ? -32.691 9.402 15.735 1.00 83.81 116 LEU A CA 1
ATOM 926 C C . LEU A 1 116 ? -32.266 10.861 15.564 1.00 83.81 116 LEU A C 1
ATOM 928 O O . LEU A 1 116 ? -31.188 11.128 15.030 1.00 83.81 116 LEU A O 1
ATOM 932 N N . ASN A 1 117 ? -33.113 11.806 15.977 1.00 81.94 117 ASN A N 1
ATOM 933 C CA . ASN A 1 117 ? -32.799 13.242 15.961 1.00 81.94 117 ASN A CA 1
ATOM 934 C C . ASN A 1 117 ? -32.270 13.761 14.611 1.00 81.94 117 ASN A C 1
ATOM 936 O O . ASN A 1 117 ? -31.411 14.635 14.555 1.00 81.94 117 ASN A O 1
ATOM 940 N N . SER A 1 118 ? -32.791 13.214 13.511 1.00 88.62 118 SER A N 1
ATOM 941 C CA . SER A 1 118 ? -32.291 13.437 12.149 1.00 88.62 118 SER A CA 1
ATOM 942 C C . SER A 1 118 ? -33.324 14.140 11.256 1.00 88.62 118 SER A C 1
ATOM 944 O O . SER A 1 118 ? -33.399 13.876 10.059 1.00 88.62 118 SER A O 1
ATOM 946 N N . GLY A 1 119 ? -34.171 15.004 11.827 1.00 89.06 119 GLY A N 1
ATOM 947 C CA . GLY A 1 119 ? -35.208 15.727 11.079 1.00 89.06 119 GLY A CA 1
ATOM 948 C C . GLY A 1 119 ? -36.176 14.779 10.363 1.00 89.06 119 GLY A C 1
ATOM 949 O O . GLY A 1 119 ? -36.665 13.831 10.980 1.00 89.06 119 GLY A O 1
ATOM 950 N N . GLU A 1 120 ? -36.403 15.006 9.064 1.00 92.56 120 GLU A N 1
ATOM 951 C CA . GLU A 1 120 ? -37.264 14.177 8.196 1.00 92.56 120 GLU A CA 1
ATOM 952 C C . GLU A 1 120 ? -36.806 12.713 8.077 1.00 92.56 120 GLU A C 1
ATOM 954 O O . GLU A 1 120 ? -37.598 11.846 7.716 1.00 92.56 120 GLU A O 1
ATOM 959 N N . PHE A 1 121 ? -35.551 12.414 8.431 1.00 95.19 121 PHE A N 1
ATOM 960 C CA . PHE A 1 121 ? -35.009 11.056 8.396 1.00 95.19 121 PHE A CA 1
ATOM 961 C C . PHE A 1 121 ? -35.215 10.282 9.698 1.00 95.19 121 PHE A C 1
ATOM 963 O O . PHE A 1 121 ? -34.943 9.079 9.733 1.00 95.19 121 PHE A O 1
ATOM 970 N N . THR A 1 122 ? -35.675 10.936 10.769 1.00 92.12 122 THR A N 1
ATOM 971 C CA . THR A 1 122 ? -35.910 10.280 12.063 1.00 92.12 122 THR A CA 1
ATOM 972 C C . THR A 1 122 ? -36.841 9.084 11.888 1.00 92.12 122 THR A C 1
ATOM 974 O O . THR A 1 122 ? -37.888 9.173 11.255 1.00 92.12 122 THR A O 1
ATOM 977 N N . GLY A 1 123 ? -36.448 7.943 12.446 1.00 90.81 123 GLY A N 1
ATOM 978 C CA . GLY A 1 123 ? -37.176 6.692 12.301 1.00 90.81 123 GLY A CA 1
ATOM 979 C C . GLY A 1 123 ? -36.744 5.844 11.104 1.00 90.81 123 GLY A C 1
ATOM 980 O O . GLY A 1 123 ? -37.183 4.702 11.015 1.00 90.81 123 GLY A O 1
ATOM 981 N N . THR A 1 124 ? -35.866 6.323 10.222 1.00 95.00 124 THR A N 1
ATOM 982 C CA . THR A 1 124 ? -35.345 5.521 9.102 1.00 95.00 124 THR A CA 1
ATOM 983 C C . THR A 1 124 ? -34.496 4.346 9.613 1.00 95.00 124 THR A C 1
ATOM 985 O O . THR A 1 124 ? -33.606 4.577 10.435 1.00 95.00 124 THR A O 1
ATOM 988 N N . PRO A 1 125 ? -34.748 3.097 9.169 1.00 94.81 125 PRO A N 1
ATOM 989 C CA . PRO A 1 125 ? -33.877 1.951 9.448 1.00 94.81 125 PRO A CA 1
ATOM 990 C C . PRO A 1 125 ? -32.436 2.175 8.966 1.00 94.81 125 PRO A C 1
ATOM 992 O O . PRO A 1 125 ? -32.211 2.840 7.956 1.00 94.81 125 PRO A O 1
ATOM 995 N N . GLY A 1 126 ? -31.452 1.648 9.694 1.00 91.88 126 GLY A N 1
ATOM 996 C CA . GLY A 1 126 ? -30.038 1.942 9.443 1.00 91.88 126 GLY A CA 1
ATOM 997 C C . GLY A 1 126 ? -29.518 1.476 8.080 1.00 91.88 126 GLY A C 1
ATOM 998 O O . GLY A 1 126 ? -28.726 2.173 7.450 1.00 91.88 126 GLY A O 1
ATOM 999 N N . ASP A 1 127 ? -30.012 0.343 7.591 1.00 93.81 127 ASP A N 1
ATOM 1000 C CA . ASP A 1 127 ? -29.717 -0.227 6.272 1.00 93.81 127 ASP A CA 1
ATOM 1001 C C . ASP A 1 127 ? -30.263 0.615 5.103 1.00 93.81 127 ASP A C 1
ATOM 1003 O O . ASP A 1 127 ? -29.707 0.592 4.005 1.00 93.81 127 ASP A O 1
ATOM 1007 N N . GLU A 1 128 ? -31.299 1.424 5.340 1.00 96.06 128 GLU A N 1
ATOM 1008 C CA . GLU A 1 128 ? -31.857 2.364 4.358 1.00 96.06 128 GLU A CA 1
ATOM 1009 C C . GLU A 1 128 ? -31.275 3.785 4.472 1.00 96.06 128 GLU A C 1
ATOM 1011 O O . GLU A 1 128 ? -31.366 4.578 3.526 1.00 96.06 128 GLU A O 1
ATOM 1016 N N . ALA A 1 129 ? -30.699 4.128 5.628 1.00 94.69 129 ALA A N 1
ATOM 1017 C CA . ALA A 1 129 ? -30.333 5.492 6.007 1.00 94.69 129 ALA A CA 1
ATOM 1018 C C . ALA A 1 129 ? -29.404 6.167 4.991 1.00 94.69 129 ALA A C 1
ATOM 1020 O O . ALA A 1 129 ? -29.699 7.257 4.494 1.00 94.69 129 ALA A O 1
ATOM 1021 N N . VAL A 1 130 ? -28.306 5.496 4.630 1.00 93.69 130 VAL A N 1
ATOM 1022 C CA . VAL A 1 130 ? -27.300 6.031 3.699 1.00 93.69 130 VAL A CA 1
ATOM 1023 C C . VAL A 1 130 ? -27.922 6.323 2.332 1.00 93.69 130 VAL A C 1
ATOM 1025 O O . VAL A 1 130 ? -27.706 7.396 1.771 1.00 93.69 130 VAL A O 1
ATOM 1028 N N . GLY A 1 131 ? -28.738 5.402 1.810 1.00 95.56 131 GLY A N 1
ATOM 1029 C CA . GLY A 1 131 ? -29.402 5.564 0.517 1.00 95.56 131 GLY A CA 1
ATOM 1030 C C . GLY A 1 131 ? -30.384 6.737 0.501 1.00 95.56 131 GLY A C 1
ATOM 1031 O O . GLY A 1 131 ? -30.343 7.552 -0.422 1.00 95.56 131 GLY A O 1
ATOM 1032 N N . LYS A 1 132 ? -31.222 6.868 1.540 1.00 96.81 132 LYS A N 1
ATOM 1033 C CA . LYS A 1 132 ? -32.188 7.977 1.648 1.00 96.81 132 LYS A CA 1
ATOM 1034 C C . LYS A 1 132 ? -31.504 9.336 1.753 1.00 96.81 132 LYS A C 1
ATOM 1036 O O . LYS A 1 132 ? -31.913 10.272 1.067 1.00 96.81 132 LYS A O 1
ATOM 1041 N N . VAL A 1 133 ? -30.448 9.442 2.560 1.00 96.75 133 VAL A N 1
ATOM 1042 C CA . VAL A 1 133 ? -29.702 10.700 2.712 1.00 96.75 133 VAL A CA 1
ATOM 1043 C C . VAL A 1 133 ? -28.987 11.075 1.411 1.00 96.75 133 VAL A C 1
ATOM 1045 O O . VAL A 1 133 ? -29.036 12.237 1.017 1.00 96.75 133 VAL A O 1
ATOM 1048 N N . ILE A 1 134 ? -28.386 10.113 0.696 1.00 97.12 134 ILE A N 1
ATOM 1049 C CA . ILE A 1 134 ? -27.786 10.363 -0.627 1.00 97.12 134 ILE A CA 1
ATOM 1050 C C . ILE A 1 134 ? -28.835 10.897 -1.611 1.00 97.12 134 ILE A C 1
ATOM 1052 O O . ILE A 1 134 ? -28.594 11.919 -2.250 1.00 97.12 134 ILE A O 1
ATOM 1056 N N . ALA A 1 135 ? -30.006 10.256 -1.699 1.00 97.31 135 ALA A N 1
ATOM 1057 C CA . ALA A 1 135 ? -31.071 10.685 -2.607 1.00 97.31 135 ALA A CA 1
ATOM 1058 C C . ALA A 1 135 ? -31.560 12.108 -2.292 1.00 97.31 135 ALA A C 1
ATOM 1060 O O . ALA A 1 135 ? -31.752 12.917 -3.199 1.00 97.31 135 ALA A O 1
ATOM 1061 N N . TRP A 1 136 ? -31.711 12.445 -1.010 1.00 97.75 136 TRP A N 1
ATOM 1062 C CA . TRP A 1 136 ? -32.065 13.801 -0.591 1.00 97.75 136 TRP A CA 1
ATOM 1063 C C . TRP A 1 136 ? -30.967 14.825 -0.913 1.00 97.75 136 TRP A C 1
ATOM 1065 O O . TRP A 1 136 ? -31.269 15.926 -1.379 1.00 97.75 136 TRP A O 1
ATOM 1075 N N . LEU A 1 137 ? -29.688 14.480 -0.710 1.00 98.00 137 LEU A N 1
ATOM 1076 C CA . LEU A 1 137 ? -28.560 15.353 -1.058 1.00 98.00 137 LEU A CA 1
ATOM 1077 C C . LEU A 1 137 ? -28.547 15.674 -2.559 1.00 98.00 137 LEU A C 1
ATOM 1079 O O . LEU A 1 137 ? -28.311 16.825 -2.928 1.00 98.00 137 LEU A O 1
ATOM 1083 N N . GLU A 1 138 ? -28.849 14.684 -3.400 1.00 97.88 138 GLU A N 1
ATOM 1084 C CA . GLU A 1 138 ? -28.952 14.839 -4.855 1.00 97.88 138 GLU A CA 1
ATOM 1085 C C . GLU A 1 138 ? -30.159 15.696 -5.254 1.00 97.88 138 GLU A C 1
ATOM 1087 O O . GLU A 1 138 ? -30.004 16.662 -6.001 1.00 97.88 138 GLU A O 1
ATOM 1092 N N . GLN A 1 139 ? -31.346 15.408 -4.708 1.00 97.62 139 GLN A N 1
ATOM 1093 C CA . GLN A 1 139 ? -32.574 16.167 -4.989 1.00 97.62 139 GLN A CA 1
ATOM 1094 C C . GLN A 1 139 ? -32.475 17.637 -4.568 1.00 97.62 139 GLN A C 1
ATOM 1096 O O . GLN A 1 139 ? -33.039 18.512 -5.223 1.00 97.62 139 GLN A O 1
ATOM 1101 N N . THR A 1 140 ? -31.754 17.922 -3.482 1.00 97.62 140 THR A N 1
ATOM 1102 C CA . THR A 1 140 ? -31.584 19.284 -2.954 1.00 97.62 140 THR A CA 1
ATOM 1103 C C . THR A 1 140 ? -30.350 20.007 -3.498 1.00 97.62 140 THR A C 1
ATOM 1105 O O . THR A 1 140 ? -30.107 21.153 -3.120 1.00 97.62 140 THR A O 1
ATOM 1108 N N . GLY A 1 141 ? -29.559 19.368 -4.369 1.00 97.56 141 GLY A N 1
ATOM 1109 C CA . GLY A 1 141 ? -28.343 19.951 -4.943 1.00 97.56 141 GLY A CA 1
ATOM 1110 C C . GLY A 1 141 ? -27.221 20.202 -3.925 1.00 97.56 141 GLY A C 1
ATOM 1111 O O . GLY A 1 141 ? -26.345 21.029 -4.170 1.00 97.56 141 GLY A O 1
ATOM 1112 N N . LYS A 1 142 ? -27.245 19.515 -2.776 1.00 97.62 142 LYS A N 1
ATOM 1113 C CA . LYS A 1 142 ? -26.272 19.667 -1.676 1.00 97.62 142 LYS A CA 1
ATOM 1114 C C . LYS A 1 142 ? -25.151 18.634 -1.708 1.00 97.62 142 LYS A C 1
ATOM 1116 O O . LYS A 1 142 ? -24.189 18.742 -0.952 1.00 97.62 142 LYS A O 1
ATOM 1121 N N . GLY A 1 143 ? -25.269 17.627 -2.562 1.00 96.56 143 GLY A N 1
ATOM 1122 C CA . GLY A 1 143 ? -24.266 16.589 -2.719 1.00 96.56 143 GLY A CA 1
ATOM 1123 C C . GLY A 1 143 ? -24.659 15.593 -3.797 1.00 96.56 143 GLY A C 1
ATOM 1124 O O . GLY A 1 143 ? -25.704 15.716 -4.429 1.00 96.56 143 GLY A O 1
ATOM 1125 N N . LYS A 1 144 ? -23.794 14.607 -4.010 1.00 96.56 144 LYS A N 1
ATOM 1126 C CA . LYS A 1 144 ? -24.047 13.483 -4.910 1.00 96.56 144 LYS A CA 1
ATOM 1127 C C . LYS A 1 144 ? -23.352 12.236 -4.408 1.00 96.56 144 LYS A C 1
ATOM 1129 O O . LYS A 1 144 ? -22.369 12.337 -3.667 1.00 96.56 144 LYS A O 1
ATOM 1134 N N . ARG A 1 145 ? -23.816 11.069 -4.850 1.00 96.50 145 ARG A N 1
ATOM 1135 C CA . ARG A 1 145 ? -23.103 9.822 -4.594 1.00 96.50 145 ARG A CA 1
ATOM 1136 C C . ARG A 1 145 ? -21.689 9.889 -5.174 1.00 96.50 145 ARG A C 1
ATOM 1138 O O . ARG A 1 145 ? -21.483 10.275 -6.324 1.00 96.50 145 ARG A O 1
ATOM 1145 N N . ALA A 1 146 ? -20.722 9.462 -4.376 1.00 95.56 146 ALA A N 1
ATOM 1146 C CA . ALA A 1 146 ? -19.351 9.240 -4.804 1.00 95.56 146 ALA A CA 1
ATOM 1147 C C . ALA A 1 146 ? -18.883 7.885 -4.272 1.00 95.56 146 ALA A C 1
ATOM 1149 O O . ALA A 1 146 ? -19.234 7.492 -3.158 1.00 95.56 146 ALA A O 1
ATOM 1150 N N . VAL A 1 147 ? -18.105 7.170 -5.079 1.00 95.75 147 VAL A N 1
ATOM 1151 C CA . VAL A 1 147 ? -17.379 5.978 -4.639 1.00 95.75 147 VAL A CA 1
ATOM 1152 C C . VAL A 1 147 ? -15.956 6.420 -4.352 1.00 95.75 147 VAL A C 1
ATOM 1154 O O . VAL A 1 147 ? -15.301 6.979 -5.226 1.00 95.75 147 VAL A O 1
ATOM 1157 N N . ASN A 1 148 ? -15.499 6.187 -3.126 1.00 95.88 148 ASN A N 1
ATOM 1158 C CA . ASN A 1 148 ? -14.129 6.459 -2.722 1.00 95.88 148 ASN A CA 1
ATOM 1159 C C . ASN A 1 148 ? -13.411 5.140 -2.468 1.00 95.88 148 ASN A C 1
ATOM 1161 O O . ASN A 1 148 ? -13.965 4.228 -1.851 1.00 95.88 148 ASN A O 1
ATOM 1165 N N . TYR A 1 149 ? -12.163 5.071 -2.909 1.00 95.06 149 TYR A N 1
ATOM 1166 C CA . TYR A 1 149 ? -11.274 3.958 -2.625 1.00 95.06 149 TYR A CA 1
ATOM 1167 C C . TYR A 1 149 ? -10.273 4.387 -1.560 1.00 95.06 149 TYR A C 1
ATOM 1169 O O . TYR A 1 149 ? -9.802 5.521 -1.551 1.00 95.06 149 TYR A O 1
ATOM 1177 N N . ARG A 1 150 ? -9.927 3.461 -0.663 1.00 95.50 150 ARG A N 1
ATOM 1178 C CA . ARG A 1 150 ? -8.798 3.649 0.258 1.00 95.50 150 ARG A CA 1
ATOM 1179 C C . ARG A 1 150 ? -7.447 3.551 -0.468 1.00 95.50 150 ARG A C 1
ATOM 1181 O O . ARG A 1 150 ? -6.438 4.004 0.059 1.00 95.50 150 ARG A O 1
ATOM 1188 N N . LEU A 1 151 ? -7.422 2.916 -1.642 1.00 95.81 151 LEU A N 1
ATOM 1189 C CA . LEU A 1 151 ? -6.231 2.799 -2.476 1.00 95.81 151 LEU A CA 1
ATOM 1190 C C . LEU A 1 151 ? -5.834 4.177 -3.024 1.00 95.81 151 LEU A C 1
ATOM 1192 O O . LEU A 1 151 ? -6.690 4.923 -3.493 1.00 95.81 151 LEU A O 1
ATOM 1196 N N . HIS A 1 152 ? -4.539 4.478 -2.974 1.00 95.50 152 HIS A N 1
ATOM 1197 C CA . HIS A 1 152 ? -3.942 5.677 -3.557 1.00 95.50 152 HIS A CA 1
ATOM 1198 C C . HIS A 1 152 ? -3.144 5.319 -4.812 1.00 95.50 152 HIS A C 1
ATOM 1200 O O . HIS A 1 152 ? -2.742 4.165 -4.982 1.00 95.50 152 HIS A O 1
ATOM 1206 N N . ASP A 1 153 ? -2.872 6.321 -5.644 1.00 97.44 153 ASP A N 1
ATOM 1207 C CA . ASP A 1 153 ? -1.993 6.166 -6.799 1.00 97.44 153 ASP A CA 1
ATOM 1208 C C . ASP A 1 153 ? -0.581 5.737 -6.383 1.00 97.44 153 ASP A C 1
ATOM 1210 O O . ASP A 1 153 ? -0.074 6.071 -5.304 1.00 97.44 153 ASP A O 1
ATOM 1214 N N . TRP A 1 154 ? 0.073 4.986 -7.266 1.00 97.25 154 TRP A N 1
ATOM 1215 C CA . TRP A 1 154 ? 1.393 4.439 -7.003 1.00 97.25 154 TRP A CA 1
ATOM 1216 C C . TRP A 1 154 ? 2.494 5.478 -7.244 1.00 97.25 154 TRP A C 1
ATOM 1218 O O . TRP A 1 154 ? 2.818 5.841 -8.373 1.00 97.25 154 TRP A O 1
ATOM 1228 N N . LEU A 1 155 ? 3.127 5.922 -6.156 1.00 97.81 155 LEU A N 1
ATOM 1229 C CA . LEU A 1 155 ? 4.315 6.770 -6.201 1.00 97.81 155 LEU A CA 1
ATOM 1230 C C . LEU A 1 155 ? 5.545 5.948 -6.633 1.00 97.81 155 LEU A C 1
ATOM 1232 O O . LEU A 1 155 ? 6.154 5.270 -5.798 1.00 97.81 155 LEU A O 1
ATOM 1236 N N . ILE A 1 156 ? 5.933 6.029 -7.909 1.00 97.62 156 ILE A N 1
ATOM 1237 C CA . ILE A 1 156 ? 7.070 5.270 -8.468 1.00 97.62 156 ILE A CA 1
ATOM 1238 C C . ILE A 1 156 ? 8.423 5.983 -8.369 1.00 97.62 156 ILE A C 1
ATOM 1240 O O . ILE A 1 156 ? 9.443 5.309 -8.337 1.00 97.62 156 ILE A O 1
ATOM 1244 N N . SER A 1 157 ? 8.470 7.314 -8.289 1.00 97.31 157 SER A N 1
ATOM 1245 C CA . SER A 1 157 ? 9.740 8.053 -8.322 1.00 97.31 157 SER A CA 1
ATOM 1246 C C . SER A 1 157 ? 10.546 7.890 -7.031 1.00 97.31 157 SER A C 1
ATOM 1248 O O . SER A 1 157 ? 10.002 7.967 -5.922 1.00 97.31 157 SER A O 1
ATOM 1250 N N . ARG A 1 158 ? 11.854 7.656 -7.153 1.00 96.75 158 ARG A N 1
ATOM 1251 C CA . ARG A 1 158 ? 12.793 7.474 -6.040 1.00 96.75 158 ARG A CA 1
ATOM 1252 C C . ARG A 1 158 ? 14.012 8.370 -6.220 1.00 96.75 158 ARG A C 1
ATOM 1254 O O . ARG A 1 158 ? 14.711 8.292 -7.224 1.00 96.75 158 ARG A O 1
ATOM 1261 N N . GLN A 1 159 ? 14.344 9.125 -5.173 1.00 95.56 159 GLN A N 1
ATOM 1262 C CA . GLN A 1 159 ? 15.550 9.959 -5.104 1.00 95.56 159 GLN A CA 1
ATOM 1263 C C . GLN A 1 159 ? 16.769 9.098 -4.729 1.00 95.56 159 GLN A C 1
ATOM 1265 O O . GLN A 1 159 ? 17.413 9.291 -3.696 1.00 95.56 159 GLN A O 1
ATOM 1270 N N . ARG A 1 160 ? 17.031 8.062 -5.529 1.00 94.25 160 ARG A N 1
ATOM 1271 C CA . ARG A 1 160 ? 18.106 7.081 -5.340 1.00 94.25 160 ARG A CA 1
ATOM 1272 C C . ARG A 1 160 ? 18.851 6.889 -6.652 1.00 94.25 160 ARG A C 1
ATOM 1274 O O . ARG A 1 160 ? 18.278 7.047 -7.722 1.00 94.25 160 ARG A O 1
ATOM 1281 N N . TYR A 1 161 ? 20.123 6.525 -6.548 1.00 94.94 161 TYR A N 1
ATOM 1282 C CA . TYR A 1 161 ? 20.947 6.216 -7.714 1.00 94.94 161 TYR A CA 1
ATOM 1283 C C . TYR A 1 161 ? 20.627 4.828 -8.281 1.00 94.94 161 TYR A C 1
ATOM 1285 O O . TYR A 1 161 ? 20.451 4.688 -9.479 1.00 94.94 161 TYR A O 1
ATOM 1293 N N . TRP A 1 162 ? 20.527 3.798 -7.432 1.00 94.81 162 TRP A N 1
ATOM 1294 C CA . TRP A 1 162 ? 20.349 2.423 -7.908 1.00 94.81 162 TRP A CA 1
ATOM 1295 C C . TRP A 1 162 ? 18.887 2.116 -8.251 1.00 94.81 162 TRP A C 1
ATOM 1297 O O . TRP A 1 162 ? 18.120 1.677 -7.392 1.00 94.81 162 TRP A O 1
ATOM 1307 N N . GLY A 1 163 ? 18.524 2.361 -9.506 1.00 95.62 163 GLY A N 1
ATOM 1308 C CA . GLY A 1 163 ? 17.229 2.034 -10.097 1.00 95.62 163 GLY A CA 1
ATOM 1309 C C . GLY A 1 163 ? 17.197 2.408 -11.579 1.00 95.62 163 GLY A C 1
ATOM 1310 O O . GLY A 1 163 ? 18.108 3.071 -12.077 1.00 95.62 163 GLY A O 1
ATOM 1311 N N . ALA A 1 164 ? 16.159 1.984 -12.296 1.00 97.50 164 ALA A N 1
ATOM 1312 C CA . ALA A 1 164 ? 15.987 2.338 -13.703 1.00 97.50 164 ALA A CA 1
ATOM 1313 C C . ALA A 1 164 ? 15.669 3.843 -13.846 1.00 97.50 164 ALA A C 1
ATOM 1315 O O . ALA A 1 164 ? 14.712 4.308 -13.219 1.00 97.50 164 ALA A O 1
ATOM 1316 N N . PRO A 1 165 ? 16.431 4.624 -14.635 1.00 98.00 165 PRO A N 1
ATOM 1317 C CA . PRO A 1 165 ? 16.128 6.037 -14.851 1.00 98.00 165 P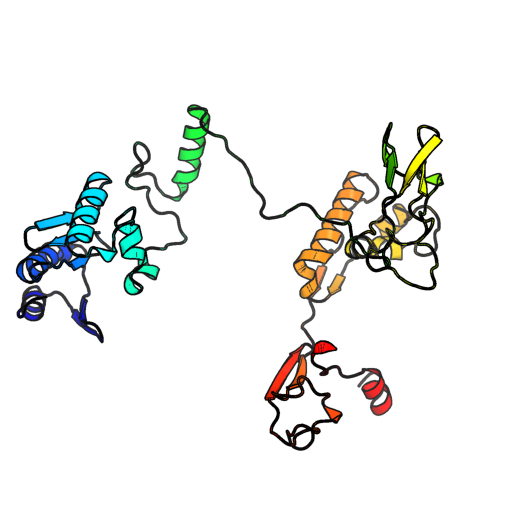RO A CA 1
ATOM 1318 C C . PRO A 1 165 ? 14.750 6.263 -15.478 1.00 98.00 165 PRO A C 1
ATOM 1320 O O . PRO A 1 165 ? 14.366 5.563 -16.418 1.00 98.00 165 PRO A O 1
ATOM 1323 N N . ILE A 1 166 ? 14.017 7.268 -14.992 1.00 98.50 166 ILE A N 1
ATOM 1324 C CA . ILE A 1 166 ? 12.726 7.650 -15.573 1.00 98.50 166 ILE A CA 1
ATOM 1325 C C . ILE A 1 166 ? 12.974 8.313 -16.947 1.00 98.50 166 ILE A C 1
ATOM 1327 O O . ILE A 1 166 ? 13.701 9.308 -17.017 1.00 98.50 166 ILE A O 1
ATOM 1331 N N . PRO A 1 167 ? 12.387 7.813 -18.056 1.00 98.25 167 PRO A N 1
ATOM 1332 C CA . PRO A 1 167 ? 12.670 8.291 -19.414 1.00 98.25 167 PRO A CA 1
ATOM 1333 C C . PRO A 1 167 ? 11.897 9.578 -19.752 1.00 98.25 167 PRO A C 1
ATOM 1335 O O . PRO A 1 167 ? 11.172 9.654 -20.744 1.00 98.25 167 PRO A O 1
ATOM 1338 N N . ILE A 1 168 ? 12.060 10.608 -18.921 1.00 98.62 168 ILE A N 1
ATOM 1339 C CA . ILE A 1 168 ? 11.435 11.926 -19.055 1.00 98.62 168 ILE A CA 1
ATOM 1340 C C . ILE A 1 168 ? 12.515 13.014 -19.135 1.00 98.62 168 ILE A C 1
ATOM 1342 O O . ILE A 1 168 ? 13.572 12.937 -18.505 1.00 98.62 168 ILE A O 1
ATOM 1346 N N . VAL A 1 169 ? 12.238 14.051 -19.924 1.00 98.56 169 VAL A N 1
ATOM 1347 C CA . VAL A 1 169 ? 13.036 15.269 -20.066 1.00 98.56 169 VAL A CA 1
ATOM 1348 C C . VAL A 1 169 ? 12.154 16.489 -19.791 1.00 98.56 169 VAL A C 1
ATOM 1350 O O . VAL A 1 169 ? 11.066 16.633 -20.343 1.00 98.56 169 VAL A O 1
ATOM 1353 N N . TYR A 1 170 ? 12.649 17.404 -18.966 1.00 98.56 170 TYR A N 1
ATOM 1354 C CA . TYR A 1 170 ? 12.028 18.675 -18.617 1.00 98.56 170 TYR A CA 1
ATOM 1355 C C . TYR A 1 170 ? 12.608 19.810 -19.464 1.00 98.56 170 TYR A C 1
ATOM 1357 O O . TYR A 1 170 ? 13.798 20.132 -19.379 1.00 98.56 170 TYR A O 1
ATOM 1365 N N . CYS A 1 171 ? 11.760 20.439 -20.275 1.00 98.44 171 CYS A N 1
ATOM 1366 C CA . CYS A 1 171 ? 12.108 21.563 -21.138 1.00 98.44 171 CYS A CA 1
ATOM 1367 C C . CYS A 1 171 ? 11.279 22.798 -20.768 1.00 98.44 171 CYS A C 1
ATOM 1369 O O . CYS A 1 171 ? 10.057 22.722 -20.697 1.00 98.44 171 CYS A O 1
ATOM 1371 N N . GLU A 1 172 ? 11.910 23.967 -20.630 1.00 98.00 172 GLU A N 1
ATOM 1372 C CA . GLU A 1 172 ? 11.200 25.214 -20.289 1.00 98.00 172 GLU A CA 1
ATOM 1373 C C . GLU A 1 172 ? 10.158 25.636 -21.338 1.00 98.00 172 GLU A C 1
ATOM 1375 O O . GLU A 1 172 ? 9.182 26.300 -21.006 1.00 98.00 172 GLU A O 1
ATOM 1380 N N . LYS A 1 173 ? 10.347 25.244 -22.605 1.00 98.12 173 LYS A N 1
ATOM 1381 C CA . LYS A 1 173 ? 9.424 25.575 -23.703 1.00 98.12 173 LYS A CA 1
ATOM 1382 C C . LYS A 1 173 ? 8.349 24.514 -23.931 1.00 98.12 173 LYS A C 1
ATOM 1384 O O . LYS A 1 173 ? 7.230 24.858 -24.288 1.00 98.12 173 LYS A O 1
ATOM 1389 N N . CYS A 1 174 ? 8.705 23.237 -23.790 1.00 98.44 174 CYS A N 1
ATOM 1390 C CA . CYS A 1 174 ? 7.840 22.109 -24.158 1.00 98.44 174 CYS A CA 1
ATOM 1391 C C . CYS A 1 174 ? 7.206 21.401 -22.950 1.00 98.44 174 CYS A C 1
ATOM 1393 O O . CYS A 1 174 ? 6.330 20.566 -23.144 1.00 98.44 174 CYS A O 1
ATOM 1395 N N . GLY A 1 175 ? 7.630 21.714 -21.722 1.00 98.31 175 GLY A N 1
ATOM 1396 C CA . GLY A 1 175 ? 7.163 21.062 -20.501 1.00 98.31 175 GLY A CA 1
ATOM 1397 C C . GLY A 1 175 ? 7.812 19.695 -20.268 1.00 98.31 175 GLY A C 1
ATOM 1398 O O . GLY A 1 175 ? 9.015 19.523 -20.483 1.00 98.31 175 GLY A O 1
ATOM 1399 N N . THR A 1 176 ? 7.007 18.741 -19.801 1.00 98.38 176 THR A N 1
ATOM 1400 C CA . THR A 1 176 ? 7.399 17.350 -19.532 1.00 98.38 176 THR A CA 1
ATOM 1401 C C . THR A 1 176 ? 7.308 16.529 -20.813 1.00 98.38 176 THR A C 1
ATOM 1403 O O . THR A 1 176 ? 6.222 16.344 -21.358 1.00 98.38 176 THR A O 1
ATOM 1406 N N . VAL A 1 177 ? 8.446 16.041 -21.301 1.00 98.44 177 VAL A N 1
ATOM 1407 C CA . VAL A 1 177 ? 8.564 15.380 -22.605 1.00 98.44 177 VAL A CA 1
ATOM 1408 C C . VAL A 1 177 ? 9.139 13.972 -22.425 1.00 98.44 177 VAL A C 1
ATOM 1410 O O . VAL A 1 177 ? 10.185 13.840 -21.789 1.00 98.44 177 VAL A O 1
ATOM 1413 N N . PRO A 1 178 ? 8.520 12.914 -22.979 1.00 98.44 178 PRO A N 1
ATOM 1414 C CA . PRO A 1 178 ? 9.102 11.577 -22.943 1.00 98.44 178 PRO A CA 1
ATOM 1415 C C . PRO A 1 178 ? 10.329 11.472 -23.853 1.00 98.44 178 PRO A C 1
ATOM 1417 O O . PRO A 1 178 ? 10.393 12.086 -24.921 1.00 98.44 178 PRO A O 1
ATOM 1420 N N . VAL A 1 179 ? 11.306 10.670 -23.435 1.00 98.50 179 VAL A N 1
ATOM 1421 C CA . VAL A 1 179 ? 12.423 10.266 -24.296 1.00 98.50 179 VAL A CA 1
ATOM 1422 C C . VAL A 1 179 ? 11.870 9.405 -25.445 1.00 98.50 179 VAL A C 1
ATOM 1424 O O . VAL A 1 179 ? 11.055 8.519 -25.180 1.00 98.50 179 VAL A O 1
ATOM 1427 N N . PRO A 1 180 ? 12.266 9.640 -26.712 1.00 97.94 180 PRO A N 1
ATOM 1428 C CA . PRO A 1 180 ? 11.824 8.811 -27.832 1.00 97.94 180 PRO A CA 1
ATOM 1429 C C . PRO A 1 180 ? 12.222 7.341 -27.658 1.00 97.94 180 PRO A C 1
ATOM 1431 O O . PRO A 1 180 ? 13.326 7.050 -27.211 1.00 97.94 180 PRO A O 1
ATOM 1434 N N . GLU A 1 181 ? 11.363 6.415 -28.087 1.00 95.19 181 GLU A N 1
ATOM 1435 C CA . GLU A 1 181 ? 11.577 4.964 -27.934 1.00 95.19 181 GLU A CA 1
ATOM 1436 C C . GLU A 1 181 ? 12.910 4.482 -28.528 1.00 95.19 181 GLU A C 1
ATOM 1438 O O . GLU A 1 181 ? 13.649 3.743 -27.889 1.00 95.19 181 GLU A O 1
ATOM 1443 N N . LYS A 1 182 ? 13.282 4.995 -29.706 1.00 95.06 182 LYS A N 1
ATOM 1444 C CA . LYS A 1 182 ? 14.568 4.712 -30.371 1.00 95.06 182 LYS A CA 1
ATOM 1445 C C . LYS A 1 182 ? 15.810 5.157 -29.582 1.00 95.06 182 LYS A C 1
ATOM 1447 O O . LYS A 1 182 ? 16.909 4.708 -29.889 1.00 95.06 182 LYS A O 1
ATOM 1452 N N . ASP A 1 183 ? 15.637 6.089 -28.643 1.00 95.88 183 ASP A N 1
ATOM 1453 C CA . ASP A 1 183 ? 16.707 6.648 -27.812 1.00 95.88 183 ASP A CA 1
ATOM 1454 C C . ASP A 1 183 ? 16.763 5.946 -26.438 1.00 95.88 183 ASP A C 1
ATOM 1456 O O . ASP A 1 183 ? 17.558 6.326 -25.575 1.00 95.88 183 ASP A O 1
ATOM 1460 N N . LEU A 1 184 ? 15.920 4.928 -26.219 1.00 96.12 184 LEU A N 1
ATOM 1461 C CA . LEU A 1 184 ? 15.997 4.046 -25.061 1.00 96.12 184 LEU A CA 1
ATOM 1462 C C . LEU A 1 184 ? 17.119 3.005 -25.237 1.00 96.12 184 LEU A C 1
ATOM 1464 O O . LEU A 1 184 ? 17.416 2.585 -26.357 1.00 96.12 184 LEU A O 1
ATOM 1468 N N . PRO A 1 185 ? 17.721 2.531 -24.130 1.00 96.12 185 PRO A N 1
ATOM 1469 C CA . PRO A 1 185 ? 17.464 2.929 -22.743 1.00 96.12 185 PRO A CA 1
ATOM 1470 C C . PRO A 1 185 ? 18.172 4.235 -22.340 1.00 96.12 185 PRO A C 1
ATOM 1472 O O . PRO A 1 185 ? 19.281 4.527 -22.787 1.00 96.12 185 PRO A O 1
ATOM 1475 N N . VAL A 1 186 ? 17.585 4.975 -21.389 1.00 97.56 186 VAL A N 1
ATOM 1476 C CA . VAL A 1 186 ? 18.343 5.978 -20.621 1.00 97.56 186 VAL A CA 1
ATOM 1477 C C . VAL A 1 186 ? 19.225 5.224 -19.629 1.00 97.56 186 VAL A C 1
ATOM 1479 O O . VAL A 1 186 ? 18.739 4.687 -18.637 1.00 97.56 186 VAL A O 1
ATOM 1482 N N . LEU A 1 187 ? 20.519 5.135 -19.932 1.00 96.31 187 LEU A N 1
ATOM 1483 C CA . LEU A 1 187 ? 21.464 4.364 -19.129 1.00 96.31 187 LEU A CA 1
ATOM 1484 C C . LEU A 1 187 ? 21.765 5.045 -17.792 1.00 96.31 187 LEU A C 1
ATOM 1486 O O . LEU A 1 187 ? 21.964 6.261 -17.719 1.00 96.31 187 LEU A O 1
ATOM 1490 N N . LEU A 1 188 ? 21.848 4.225 -16.744 1.00 95.19 188 LEU A N 1
ATOM 1491 C CA . LEU A 1 188 ? 22.394 4.639 -15.460 1.00 95.19 188 LEU A CA 1
ATOM 1492 C C . LEU A 1 188 ? 23.900 4.929 -15.640 1.00 95.19 188 LEU A C 1
ATOM 1494 O O . LEU A 1 188 ? 24.607 4.064 -16.159 1.00 95.19 188 LEU A O 1
ATOM 1498 N N . PRO A 1 189 ? 24.403 6.120 -15.270 1.00 93.31 189 PRO A N 1
ATOM 1499 C CA . PRO A 1 189 ? 25.801 6.479 -15.493 1.00 93.31 189 PRO A CA 1
ATOM 1500 C C . PRO A 1 189 ? 26.721 5.710 -14.545 1.00 93.31 189 PRO A C 1
ATOM 1502 O O . PRO A 1 189 ? 26.454 5.682 -13.353 1.00 93.31 189 PRO A O 1
ATOM 1505 N N . GLU A 1 190 ? 27.831 5.154 -15.031 1.00 92.56 190 GLU A N 1
ATOM 1506 C CA . GLU A 1 190 ? 28.852 4.556 -14.160 1.00 92.56 190 GLU A CA 1
ATOM 1507 C C . GLU A 1 190 ? 29.625 5.649 -13.405 1.00 92.56 190 GLU A C 1
ATOM 1509 O O . GLU A 1 190 ? 30.201 6.551 -14.017 1.00 92.56 190 GLU A O 1
ATOM 1514 N N . VAL A 1 191 ? 29.629 5.584 -12.070 1.00 91.19 191 VAL A N 1
ATOM 1515 C CA . VAL A 1 191 ? 30.265 6.587 -11.201 1.00 91.19 191 VAL A CA 1
ATOM 1516 C C . VAL A 1 191 ? 31.065 5.932 -10.078 1.00 91.19 191 VAL A C 1
ATOM 1518 O O . VAL A 1 191 ? 30.671 4.898 -9.543 1.00 91.19 191 VAL A O 1
ATOM 1521 N N . GLU A 1 192 ? 32.172 6.561 -9.676 1.00 85.75 192 GLU A N 1
ATOM 1522 C CA . GLU A 1 192 ? 32.989 6.102 -8.539 1.00 85.75 192 GLU A CA 1
ATOM 1523 C C . GLU A 1 192 ? 32.305 6.340 -7.185 1.00 85.75 192 GLU A C 1
ATOM 1525 O O . GLU A 1 192 ? 32.560 5.630 -6.213 1.00 85.75 192 GLU A O 1
ATOM 1530 N N . PHE A 1 193 ? 31.431 7.347 -7.111 1.00 83.00 193 PHE A N 1
ATOM 1531 C CA . PHE A 1 193 ? 30.724 7.715 -5.893 1.00 83.00 193 PHE A CA 1
ATOM 1532 C C . PHE A 1 193 ? 29.251 7.996 -6.172 1.00 83.00 193 PHE A C 1
ATOM 1534 O O . PHE A 1 193 ? 28.903 8.796 -7.042 1.00 83.00 193 PHE A O 1
ATOM 1541 N N . ILE A 1 194 ? 28.391 7.365 -5.376 1.00 86.12 194 ILE A N 1
ATOM 1542 C CA . ILE A 1 194 ? 26.954 7.619 -5.372 1.00 86.12 194 ILE A CA 1
ATOM 1543 C C . ILE A 1 194 ? 26.686 8.830 -4.482 1.00 86.12 194 ILE A C 1
ATOM 1545 O O . ILE A 1 194 ? 26.958 8.809 -3.281 1.00 86.12 194 ILE A O 1
ATOM 1549 N N . GLY A 1 195 ? 26.132 9.882 -5.074 1.00 73.25 195 GLY A N 1
ATOM 1550 C CA . GLY A 1 195 ? 25.737 11.078 -4.354 1.00 73.25 195 GLY A CA 1
ATOM 1551 C C . GLY A 1 195 ? 24.557 10.868 -3.389 1.00 73.25 195 GLY A C 1
ATOM 1552 O O . GLY A 1 195 ? 23.832 9.872 -3.435 1.00 73.25 195 GLY A O 1
ATOM 1553 N N . LYS A 1 196 ? 24.345 11.825 -2.477 1.00 83.88 196 LYS A N 1
ATOM 1554 C CA . LYS A 1 196 ? 23.257 11.788 -1.479 1.00 83.88 196 LYS A CA 1
ATOM 1555 C C . LYS A 1 196 ? 21.871 12.020 -2.089 1.00 83.88 196 LYS A C 1
ATOM 1557 O O . LYS A 1 196 ? 20.882 11.724 -1.424 1.00 83.88 196 LYS A O 1
ATOM 1562 N N . LYS A 1 197 ? 21.787 12.586 -3.298 1.00 88.06 197 LYS A N 1
ATOM 1563 C CA . LYS A 1 197 ? 20.527 12.911 -3.991 1.00 88.06 197 LYS A CA 1
ATOM 1564 C C . LYS A 1 197 ? 20.265 12.024 -5.215 1.00 88.06 197 LYS A C 1
ATOM 1566 O O . LYS A 1 197 ? 19.471 12.390 -6.078 1.00 88.06 197 LYS A O 1
ATOM 1571 N N . GLY A 1 198 ? 20.900 10.856 -5.287 1.00 90.50 198 GLY A N 1
ATOM 1572 C CA . GLY A 1 198 ? 20.681 9.907 -6.374 1.00 90.50 198 GLY A CA 1
ATOM 1573 C C . GLY A 1 198 ? 21.349 10.355 -7.670 1.00 90.50 198 GLY A C 1
ATOM 1574 O O . GLY A 1 198 ? 22.565 10.476 -7.704 1.00 90.50 198 GLY A O 1
ATOM 1575 N N . LEU A 1 199 ? 20.580 10.554 -8.746 1.00 94.69 199 LEU A N 1
ATOM 1576 C CA . LEU A 1 199 ? 21.138 11.033 -10.020 1.00 94.69 199 LEU A CA 1
ATOM 1577 C C . LEU A 1 199 ? 21.245 12.560 -10.092 1.00 94.69 199 LEU A C 1
ATOM 1579 O O . LEU A 1 199 ? 21.942 13.090 -10.956 1.00 94.69 199 LEU A O 1
ATOM 1583 N N . ALA A 1 200 ? 20.583 13.281 -9.183 1.00 94.31 200 ALA A N 1
ATOM 1584 C CA . ALA A 1 200 ? 20.534 14.741 -9.207 1.00 94.31 200 ALA A CA 1
ATOM 1585 C C . ALA A 1 200 ? 21.886 15.404 -8.907 1.00 94.31 200 ALA A C 1
ATOM 1587 O O . ALA A 1 200 ? 22.109 16.553 -9.287 1.00 94.31 200 ALA A O 1
ATOM 1588 N N . ASP A 1 201 ? 22.777 14.702 -8.213 1.00 91.19 201 ASP A N 1
ATOM 1589 C CA . ASP A 1 201 ? 24.121 15.156 -7.870 1.00 91.19 201 ASP A CA 1
ATOM 1590 C C . ASP A 1 201 ? 25.225 14.462 -8.674 1.00 91.19 201 ASP A C 1
ATOM 1592 O O . ASP A 1 201 ? 26.401 14.733 -8.432 1.00 91.19 201 ASP A O 1
ATOM 1596 N N . ILE A 1 202 ? 24.868 13.645 -9.673 1.00 93.94 202 ILE A N 1
ATOM 1597 C CA . ILE A 1 202 ? 25.836 13.079 -10.613 1.00 93.94 202 ILE A CA 1
ATOM 1598 C C . ILE A 1 202 ? 26.224 14.139 -11.656 1.00 93.94 202 ILE A C 1
ATOM 1600 O O . ILE A 1 202 ? 25.371 14.570 -12.446 1.00 93.94 202 ILE A O 1
ATOM 1604 N N . PRO A 1 203 ? 27.501 14.573 -11.701 1.00 91.31 203 PRO A N 1
ATOM 1605 C CA . PRO A 1 203 ? 27.939 15.601 -12.636 1.00 91.31 203 PRO A CA 1
ATOM 1606 C C . PRO A 1 203 ? 27.680 15.197 -14.089 1.00 91.31 203 PRO A C 1
ATOM 1608 O O . PRO A 1 203 ? 28.053 14.115 -14.529 1.00 91.31 203 PRO A O 1
ATOM 1611 N N . GLY A 1 204 ? 27.038 16.087 -14.846 1.00 91.12 204 GLY A N 1
ATOM 1612 C CA . GLY A 1 204 ? 26.779 15.895 -16.276 1.00 91.12 204 GLY A CA 1
ATOM 1613 C C . GLY A 1 204 ? 25.573 15.017 -16.625 1.00 91.12 204 GLY A C 1
ATOM 1614 O O . GLY A 1 204 ? 25.133 15.079 -17.767 1.00 91.12 204 GLY A O 1
ATOM 1615 N N . TYR A 1 205 ? 24.980 14.277 -15.680 1.00 94.94 205 TYR A N 1
ATOM 1616 C CA . TYR A 1 205 ? 23.837 13.403 -15.982 1.00 94.94 205 TYR A CA 1
ATOM 1617 C C . TYR A 1 205 ? 22.568 14.190 -16.350 1.00 94.94 205 TYR A C 1
ATOM 1619 O O . TYR A 1 205 ? 21.921 13.914 -17.360 1.00 94.94 205 TYR A O 1
ATOM 1627 N N . ALA A 1 206 ? 22.212 15.195 -15.542 1.00 95.81 206 ALA A N 1
ATOM 1628 C CA . ALA A 1 206 ? 20.947 15.908 -15.709 1.00 95.81 206 ALA A CA 1
ATOM 1629 C C . ALA A 1 206 ? 20.883 16.728 -17.009 1.00 95.81 206 ALA A C 1
ATOM 1631 O O . ALA A 1 206 ? 19.801 16.908 -17.553 1.00 95.81 206 ALA A O 1
ATOM 1632 N N . GLY A 1 207 ? 22.005 17.248 -17.512 1.00 97.12 207 GLY A N 1
ATOM 1633 C CA . GLY A 1 207 ? 22.019 18.111 -18.697 1.00 97.12 207 GLY A CA 1
ATOM 1634 C C . GLY A 1 207 ? 21.748 17.338 -19.989 1.00 97.12 207 GLY A C 1
ATOM 1635 O O . GLY A 1 207 ? 22.439 16.371 -20.294 1.00 97.12 207 GLY A O 1
ATOM 1636 N N . THR A 1 208 ? 20.763 17.770 -20.780 1.00 97.81 208 THR A N 1
ATOM 1637 C CA . THR A 1 208 ? 20.466 17.170 -22.090 1.00 97.81 208 THR A CA 1
ATOM 1638 C C . THR A 1 208 ? 19.805 18.172 -23.047 1.00 97.81 208 THR A C 1
ATOM 1640 O O . THR A 1 208 ? 19.702 19.364 -22.746 1.00 97.81 208 THR A O 1
ATOM 1643 N N . THR A 1 209 ? 19.370 17.709 -24.217 1.00 98.19 209 THR A N 1
ATOM 1644 C CA . THR A 1 209 ? 18.596 18.488 -25.189 1.00 98.19 209 THR A CA 1
ATOM 1645 C C . THR A 1 209 ? 17.155 17.988 -25.253 1.00 98.19 209 THR A C 1
ATOM 1647 O O . THR A 1 209 ? 16.869 16.807 -25.066 1.00 98.19 209 THR A O 1
ATOM 1650 N N . CYS A 1 210 ? 16.215 18.900 -25.491 1.00 98.44 210 CYS A N 1
ATOM 1651 C CA . CYS A 1 210 ? 14.809 18.560 -25.668 1.00 98.44 210 CYS A CA 1
ATOM 1652 C C . CYS A 1 210 ? 14.626 17.805 -26.995 1.00 98.44 210 CYS A C 1
ATOM 1654 O O . CYS A 1 210 ? 14.963 18.370 -28.041 1.00 98.44 210 CYS A O 1
ATOM 1656 N N . PRO A 1 211 ? 14.032 16.597 -27.001 1.00 97.69 211 PRO A N 1
ATOM 1657 C CA . PRO A 1 211 ? 13.852 15.826 -28.231 1.00 97.69 211 PRO A CA 1
ATOM 1658 C C . PRO A 1 211 ? 12.814 16.446 -29.184 1.00 97.69 211 PRO A C 1
ATOM 1660 O O . PRO A 1 211 ? 12.763 16.077 -30.351 1.00 97.69 211 PRO A O 1
ATOM 1663 N N . VAL A 1 212 ? 12.004 17.404 -28.709 1.00 97.81 212 VAL A N 1
ATOM 1664 C CA . VAL A 1 212 ? 10.972 18.086 -29.511 1.00 97.81 212 VAL A CA 1
ATOM 1665 C C . VAL A 1 212 ? 11.508 19.354 -30.179 1.00 97.81 212 VAL A C 1
ATOM 1667 O O . VAL A 1 212 ? 11.319 19.544 -31.375 1.00 97.81 212 VAL A O 1
ATOM 1670 N N . CYS A 1 213 ? 12.164 20.244 -29.425 1.00 97.69 213 CYS A N 1
ATOM 1671 C CA . CYS A 1 213 ? 12.579 21.561 -29.933 1.00 97.69 213 CYS A CA 1
ATOM 1672 C C . CYS A 1 213 ? 14.096 21.738 -30.095 1.00 97.69 213 CYS A C 1
ATOM 1674 O O . CYS A 1 213 ? 14.535 22.800 -30.533 1.00 97.69 213 CYS A O 1
ATOM 1676 N N . GLY A 1 214 ? 14.904 20.751 -29.693 1.00 97.88 214 GLY A N 1
ATOM 1677 C CA . GLY A 1 214 ? 16.371 20.798 -29.742 1.00 97.88 214 GLY A CA 1
ATOM 1678 C C . GLY A 1 214 ? 17.036 21.738 -28.727 1.00 97.88 214 GLY A C 1
ATOM 1679 O O . GLY A 1 214 ? 18.259 21.756 -28.627 1.00 97.88 214 GLY A O 1
ATOM 1680 N N . GLY A 1 215 ? 16.262 22.521 -27.966 1.00 98.19 215 GLY A N 1
ATOM 1681 C CA . GLY A 1 215 ? 16.787 23.448 -26.959 1.00 98.19 215 GLY A CA 1
ATOM 1682 C C . GLY A 1 215 ? 17.341 22.755 -25.702 1.00 98.19 215 GLY A C 1
ATOM 1683 O O . GLY A 1 215 ? 17.135 21.553 -25.527 1.00 98.19 215 GLY A O 1
ATOM 1684 N N . PRO A 1 216 ? 18.006 23.500 -24.796 1.00 98.44 216 PRO A N 1
ATOM 1685 C CA . PRO A 1 216 ? 18.490 22.965 -23.523 1.00 98.44 216 PRO A CA 1
ATOM 1686 C C . PRO A 1 216 ? 17.356 22.377 -22.676 1.00 98.44 216 PRO A C 1
ATOM 1688 O O . PRO A 1 216 ? 16.265 22.950 -22.599 1.00 98.44 216 PRO A O 1
ATOM 1691 N N . ALA A 1 217 ? 17.618 21.243 -22.033 1.00 98.44 217 ALA A N 1
ATOM 1692 C CA . ALA A 1 217 ? 16.660 20.551 -21.182 1.00 98.44 217 ALA A CA 1
ATOM 1693 C C . ALA A 1 217 ? 17.361 19.789 -20.047 1.00 98.44 217 ALA A C 1
ATOM 1695 O O . ALA A 1 217 ? 18.591 19.687 -20.008 1.00 98.44 217 ALA A O 1
ATOM 1696 N N . LYS A 1 218 ? 16.571 19.255 -19.111 1.00 98.31 218 LYS A N 1
ATOM 1697 C CA . LYS A 1 218 ? 17.071 18.433 -18.005 1.00 98.31 218 LYS A CA 1
ATOM 1698 C C . LYS A 1 218 ? 16.411 17.061 -18.001 1.00 98.31 218 LYS A C 1
ATOM 1700 O O . LYS A 1 218 ? 15.194 16.995 -18.091 1.00 98.31 218 LYS A O 1
ATOM 1705 N N . ARG A 1 219 ? 17.177 15.978 -17.885 1.00 98.38 219 ARG A N 1
ATOM 1706 C CA . ARG A 1 219 ? 16.625 14.637 -17.630 1.00 98.38 219 ARG A CA 1
ATOM 1707 C C . ARG A 1 219 ? 15.945 14.600 -16.267 1.00 98.38 219 ARG A C 1
ATOM 1709 O O . ARG A 1 219 ? 16.339 15.342 -15.364 1.00 98.38 219 ARG A O 1
ATOM 1716 N N . ASP A 1 220 ? 14.975 13.710 -16.117 1.00 98.00 220 ASP A N 1
ATOM 1717 C CA . ASP A 1 220 ? 14.538 13.290 -14.795 1.00 98.00 220 ASP A CA 1
ATOM 1718 C C . ASP A 1 220 ? 15.702 12.628 -14.045 1.00 98.00 220 ASP A C 1
ATOM 1720 O O . ASP A 1 220 ? 16.487 11.858 -14.610 1.00 98.00 220 ASP A O 1
ATOM 1724 N N . THR A 1 221 ? 15.863 13.015 -12.784 1.00 97.31 221 THR A N 1
ATOM 1725 C CA . THR A 1 221 ? 16.942 12.555 -11.905 1.00 97.31 221 THR A CA 1
ATOM 1726 C C . THR A 1 221 ? 16.463 11.539 -10.877 1.00 97.31 221 THR A C 1
ATOM 1728 O O . THR A 1 221 ? 17.265 11.051 -10.080 1.00 97.31 221 THR A O 1
ATOM 1731 N N . ASP A 1 222 ? 15.173 11.228 -10.874 1.00 97.75 222 ASP A N 1
ATOM 1732 C CA . ASP A 1 222 ? 14.636 10.133 -10.096 1.00 97.75 222 ASP A CA 1
ATOM 1733 C C . ASP A 1 222 ? 14.744 8.822 -10.879 1.00 97.75 222 ASP A C 1
ATOM 1735 O O . ASP A 1 222 ? 14.735 8.763 -12.114 1.00 97.75 222 ASP A O 1
ATOM 1739 N N . THR A 1 223 ? 14.854 7.739 -10.121 1.00 97.75 223 THR A N 1
ATOM 1740 C CA . THR A 1 223 ? 14.765 6.373 -10.630 1.00 97.75 223 THR A CA 1
ATOM 1741 C C . THR A 1 223 ? 13.408 5.776 -10.287 1.00 97.75 223 THR A C 1
ATOM 1743 O O . THR A 1 223 ? 12.704 6.254 -9.394 1.00 97.75 223 THR A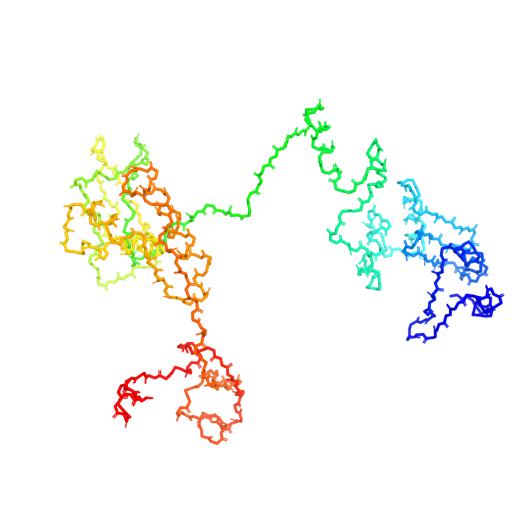 O 1
ATOM 1746 N N . MET A 1 224 ? 13.010 4.736 -11.011 1.00 98.19 224 MET A N 1
ATOM 1747 C CA . MET A 1 224 ? 11.793 3.989 -10.719 1.00 98.19 224 MET A CA 1
ATOM 1748 C C . MET A 1 224 ? 11.979 3.100 -9.485 1.00 98.19 224 MET A C 1
ATOM 1750 O O . MET A 1 224 ? 13.052 2.555 -9.229 1.00 98.19 224 MET A O 1
ATOM 1754 N N . ASP A 1 225 ? 10.911 2.964 -8.706 1.00 97.56 225 ASP A N 1
ATOM 1755 C CA . ASP A 1 225 ? 10.816 2.017 -7.606 1.00 97.56 225 ASP A CA 1
ATOM 1756 C C . ASP A 1 225 ? 11.014 0.574 -8.086 1.00 97.56 225 ASP A C 1
ATOM 1758 O O . ASP A 1 225 ? 10.514 0.186 -9.138 1.00 97.56 225 ASP A O 1
ATOM 1762 N N . THR A 1 226 ? 11.683 -0.249 -7.277 1.00 97.19 226 THR A N 1
ATOM 1763 C CA . THR A 1 226 ? 12.003 -1.646 -7.617 1.00 97.19 226 THR A CA 1
ATOM 1764 C C . THR A 1 226 ? 10.767 -2.531 -7.817 1.00 97.19 226 THR A C 1
ATOM 1766 O O . THR A 1 226 ? 10.866 -3.612 -8.403 1.00 97.19 226 THR A O 1
ATOM 1769 N N . PHE A 1 227 ? 9.588 -2.112 -7.335 1.00 97.94 227 PHE A N 1
ATOM 1770 C CA . PHE A 1 227 ? 8.347 -2.809 -7.656 1.00 97.94 227 PHE A CA 1
ATOM 1771 C C . PHE A 1 227 ? 7.964 -2.679 -9.130 1.00 97.94 227 PHE A C 1
ATOM 1773 O O . PHE A 1 227 ? 7.297 -3.576 -9.630 1.00 97.94 227 PHE A O 1
ATOM 1780 N N . VAL A 1 228 ? 8.414 -1.649 -9.856 1.00 98.00 228 VAL A N 1
ATOM 1781 C CA . VAL A 1 228 ? 8.196 -1.557 -11.311 1.00 98.00 228 VAL A CA 1
ATOM 1782 C C . VAL A 1 228 ? 8.826 -2.758 -12.005 1.00 98.00 228 VAL A C 1
ATOM 1784 O O . VAL A 1 228 ? 8.133 -3.469 -12.724 1.00 98.00 228 VAL A O 1
ATOM 1787 N N . ASP A 1 229 ? 10.085 -3.062 -11.701 1.00 97.62 229 ASP A N 1
ATOM 1788 C CA . ASP A 1 229 ? 10.821 -4.172 -12.317 1.00 97.62 229 ASP A CA 1
ATOM 1789 C C . ASP A 1 229 ? 10.190 -5.535 -11.979 1.00 97.62 229 ASP A C 1
ATOM 1791 O O . ASP A 1 229 ? 9.984 -6.388 -12.844 1.00 97.62 229 ASP A O 1
ATOM 1795 N N . SER A 1 230 ? 9.826 -5.732 -10.710 1.00 97.81 230 SER A N 1
ATOM 1796 C CA . SER A 1 230 ? 9.217 -6.986 -10.243 1.00 97.81 230 SER A CA 1
ATOM 1797 C C . SER A 1 230 ? 7.747 -7.149 -10.637 1.00 97.81 230 SER A C 1
ATOM 1799 O O . SER A 1 230 ? 7.230 -8.256 -10.555 1.00 97.81 230 SER A O 1
ATOM 1801 N N . SER A 1 231 ? 7.074 -6.118 -11.153 1.00 98.25 231 SER A N 1
ATOM 1802 C CA . SER A 1 231 ? 5.662 -6.232 -11.552 1.00 98.25 231 SER A CA 1
ATOM 1803 C C . SER A 1 231 ? 5.436 -6.950 -12.886 1.00 98.25 231 SER A C 1
ATOM 1805 O O . SER A 1 231 ? 4.290 -7.240 -13.227 1.00 98.25 231 SER A O 1
ATOM 1807 N N . TRP A 1 232 ? 6.491 -7.246 -13.653 1.00 98.19 232 TRP A N 1
ATOM 1808 C CA . TRP A 1 232 ? 6.360 -7.876 -14.978 1.00 98.19 232 TRP A CA 1
ATOM 1809 C C . TRP A 1 232 ? 7.473 -8.871 -15.337 1.00 98.19 232 TRP A C 1
ATOM 1811 O O . TRP A 1 232 ? 7.475 -9.428 -16.433 1.00 98.19 232 TRP A O 1
ATOM 1821 N N . TYR A 1 233 ? 8.410 -9.145 -14.425 1.00 98.12 233 TYR A N 1
ATOM 1822 C CA . TYR A 1 233 ? 9.539 -10.054 -14.670 1.00 98.12 233 TYR A CA 1
ATOM 1823 C C . TYR A 1 233 ? 9.125 -11.464 -15.138 1.00 98.12 233 TYR A C 1
ATOM 1825 O O . TYR A 1 233 ? 9.837 -12.079 -15.931 1.00 98.12 233 TYR A O 1
ATOM 1833 N N . TYR A 1 234 ? 7.960 -11.957 -14.701 1.00 98.25 234 TYR A N 1
ATOM 1834 C CA . TYR A 1 234 ? 7.405 -13.246 -15.125 1.00 98.25 234 TYR A CA 1
ATOM 1835 C C . TYR A 1 234 ? 7.084 -13.281 -16.627 1.00 98.25 234 TYR A C 1
ATOM 1837 O O . TYR A 1 234 ? 7.247 -14.328 -17.243 1.00 98.25 234 TYR A O 1
ATOM 1845 N N . LEU A 1 235 ? 6.725 -12.143 -17.237 1.00 98.19 235 LEU A N 1
ATOM 1846 C CA . LEU A 1 235 ? 6.594 -12.018 -18.694 1.00 98.19 235 LEU A CA 1
ATOM 1847 C C . LEU A 1 235 ? 7.971 -12.118 -19.363 1.00 98.19 235 LEU A C 1
ATOM 1849 O O . LEU A 1 235 ? 8.160 -12.836 -20.343 1.00 98.19 235 LEU A O 1
ATOM 1853 N N . ARG A 1 236 ? 8.967 -11.416 -18.805 1.00 97.75 236 ARG A N 1
ATOM 1854 C CA . ARG A 1 236 ? 10.321 -11.346 -19.369 1.00 97.75 236 ARG A CA 1
ATOM 1855 C C . ARG A 1 236 ? 11.063 -12.682 -19.319 1.00 97.75 236 ARG A C 1
ATOM 1857 O O . ARG A 1 236 ? 11.923 -12.920 -20.165 1.00 97.75 236 ARG A O 1
ATOM 1864 N N . TYR A 1 237 ? 10.743 -13.560 -18.368 1.00 97.94 237 TYR A N 1
ATOM 1865 C CA . TYR A 1 237 ? 11.331 -14.900 -18.304 1.00 97.94 237 TYR A CA 1
ATOM 1866 C C . TYR A 1 237 ? 11.048 -15.767 -19.528 1.00 97.94 237 TYR A C 1
ATOM 1868 O O . TYR A 1 237 ? 11.840 -16.670 -19.793 1.00 97.94 237 TYR A O 1
ATOM 1876 N N . ILE A 1 238 ? 9.981 -15.486 -20.279 1.00 97.50 238 ILE A N 1
ATOM 1877 C CA . ILE A 1 238 ? 9.670 -16.220 -21.507 1.00 97.50 238 ILE A CA 1
ATOM 1878 C C . ILE A 1 238 ? 10.702 -15.917 -22.604 1.00 97.50 238 ILE A C 1
ATOM 1880 O O . ILE A 1 238 ? 11.206 -16.827 -23.260 1.00 97.50 238 ILE A O 1
ATOM 1884 N N . ASN A 1 239 ? 11.101 -14.647 -22.732 1.00 96.75 239 ASN A N 1
ATOM 1885 C CA . ASN A 1 239 ? 12.012 -14.153 -23.770 1.00 96.75 239 ASN A CA 1
ATOM 1886 C C . ASN A 1 239 ? 13.202 -13.361 -23.171 1.00 96.75 239 ASN A C 1
ATOM 1888 O O . ASN A 1 239 ? 13.400 -12.185 -23.485 1.00 96.75 239 ASN A O 1
ATOM 1892 N N . PRO A 1 240 ? 14.049 -13.949 -22.303 1.00 96.25 240 PRO A N 1
ATOM 1893 C CA . PRO A 1 240 ? 14.980 -13.173 -21.478 1.00 96.25 240 PRO A CA 1
ATOM 1894 C C . PRO A 1 240 ? 16.153 -12.578 -22.270 1.00 96.25 240 PRO A C 1
ATOM 1896 O O . PRO A 1 240 ? 16.774 -11.608 -21.826 1.00 96.25 240 PRO A O 1
ATOM 1899 N N . ARG A 1 241 ? 16.472 -13.159 -23.433 1.00 95.12 241 ARG A N 1
ATOM 1900 C CA . ARG A 1 241 ? 17.618 -12.783 -24.279 1.00 95.12 241 ARG A CA 1
ATOM 1901 C C . ARG A 1 241 ? 17.243 -11.892 -25.462 1.00 95.12 241 ARG A C 1
ATOM 1903 O O . ARG A 1 241 ? 18.147 -11.348 -26.096 1.00 95.12 241 ARG A O 1
ATOM 1910 N N . ASP A 1 242 ? 15.953 -11.724 -25.737 1.00 93.12 242 ASP A N 1
ATOM 1911 C CA . ASP A 1 242 ? 15.489 -10.932 -26.874 1.00 93.12 242 ASP A CA 1
ATOM 1912 C C . ASP A 1 242 ? 15.695 -9.451 -26.575 1.00 93.12 242 ASP A C 1
ATOM 1914 O O . ASP A 1 242 ? 15.339 -8.969 -25.501 1.00 93.12 242 ASP A O 1
ATOM 1918 N N . LYS A 1 243 ? 16.342 -8.723 -27.485 1.00 87.50 243 LYS A N 1
ATOM 1919 C CA . LYS A 1 243 ? 16.679 -7.311 -27.245 1.00 87.50 243 LYS A CA 1
ATOM 1920 C C . LYS A 1 243 ? 15.487 -6.382 -27.467 1.00 87.50 243 LYS A C 1
ATOM 1922 O O . LYS A 1 243 ? 15.389 -5.376 -26.778 1.00 87.50 243 LYS A O 1
ATOM 1927 N N . ASP A 1 244 ? 14.634 -6.734 -28.420 1.00 88.50 244 ASP A N 1
ATOM 1928 C CA . ASP A 1 244 ? 13.446 -5.994 -28.835 1.00 88.50 244 ASP A CA 1
ATOM 1929 C C . ASP A 1 244 ? 12.543 -6.968 -29.621 1.00 88.50 244 ASP A C 1
ATOM 1931 O O . ASP A 1 244 ? 13.058 -7.602 -30.553 1.00 88.50 244 ASP A O 1
ATOM 1935 N N . PRO A 1 245 ? 11.259 -7.176 -29.258 1.00 90.94 245 PRO A N 1
ATOM 1936 C CA . PRO A 1 245 ? 10.491 -6.567 -28.156 1.00 90.94 245 PRO A CA 1
ATOM 1937 C C . PRO A 1 245 ? 10.897 -7.055 -26.746 1.00 90.94 245 PRO A C 1
ATOM 1939 O O . PRO A 1 245 ? 11.657 -8.019 -26.614 1.00 90.94 245 PRO A O 1
ATOM 1942 N N . PRO A 1 246 ? 10.380 -6.435 -25.658 1.00 91.62 246 PRO A N 1
ATOM 1943 C CA . PRO A 1 246 ? 10.615 -6.904 -24.286 1.00 91.62 246 PRO A CA 1
ATOM 1944 C C . PRO A 1 246 ? 10.075 -8.319 -24.019 1.00 91.62 246 PRO A C 1
ATOM 1946 O O . PRO A 1 246 ? 10.611 -9.017 -23.158 1.00 91.62 246 PRO A O 1
ATOM 1949 N N . PHE A 1 247 ? 9.043 -8.752 -24.741 1.00 96.06 247 PHE A N 1
ATOM 1950 C CA . PHE A 1 247 ? 8.561 -10.133 -24.787 1.00 96.06 247 PHE A CA 1
ATOM 1951 C C . PHE A 1 247 ? 7.750 -10.357 -26.069 1.00 96.06 247 PHE A C 1
ATOM 1953 O O . PHE A 1 247 ? 7.238 -9.405 -26.662 1.00 96.06 247 PHE A O 1
ATOM 1960 N N . VAL A 1 248 ? 7.618 -11.613 -26.497 1.00 96.62 248 VAL A N 1
ATOM 1961 C CA . VAL A 1 248 ? 6.829 -11.991 -27.673 1.00 96.62 248 VAL A CA 1
ATOM 1962 C C . VAL A 1 248 ? 5.456 -12.465 -27.207 1.00 96.62 248 VAL A C 1
ATOM 1964 O O . VAL A 1 248 ? 5.345 -13.465 -26.503 1.00 96.62 248 VAL A O 1
ATOM 1967 N N . LYS A 1 249 ? 4.393 -11.759 -27.616 1.00 96.50 249 LYS A N 1
ATOM 1968 C CA . LYS A 1 249 ? 3.015 -12.038 -27.173 1.00 96.50 249 LYS A CA 1
ATOM 1969 C C . LYS A 1 249 ? 2.609 -13.504 -27.359 1.00 96.50 249 LYS A C 1
ATOM 1971 O O . LYS A 1 249 ? 2.052 -14.089 -26.443 1.00 96.50 249 LYS A O 1
ATOM 1976 N N . ALA A 1 250 ? 2.913 -14.094 -28.516 1.00 97.25 250 ALA A N 1
ATOM 1977 C CA . ALA A 1 250 ? 2.550 -15.480 -28.811 1.00 97.25 250 ALA A CA 1
ATOM 1978 C C . ALA A 1 250 ? 3.203 -16.486 -27.847 1.00 97.25 250 ALA A C 1
ATOM 1980 O O . ALA A 1 250 ? 2.554 -17.446 -27.440 1.00 97.25 250 ALA A O 1
ATOM 1981 N N . ASP A 1 251 ? 4.457 -16.250 -27.453 1.00 97.25 251 ASP A N 1
ATOM 1982 C CA . ASP A 1 251 ? 5.167 -17.117 -26.509 1.00 97.25 251 ASP A CA 1
ATOM 1983 C C . ASP A 1 251 ? 4.615 -16.938 -25.090 1.00 97.25 251 ASP A C 1
ATOM 1985 O O . ASP A 1 251 ? 4.397 -17.913 -24.370 1.00 97.25 251 ASP A O 1
ATOM 1989 N N . VAL A 1 252 ? 4.351 -15.685 -24.704 1.00 97.56 252 VAL A N 1
ATOM 1990 C CA . VAL A 1 252 ? 3.759 -15.324 -23.412 1.00 97.56 252 VAL A CA 1
ATOM 1991 C C . VAL A 1 252 ? 2.362 -15.916 -23.253 1.00 97.56 252 VAL A C 1
ATOM 1993 O O . VAL A 1 252 ? 2.116 -16.579 -22.256 1.00 97.56 252 VAL A O 1
ATOM 1996 N N . ASP A 1 253 ? 1.469 -15.753 -24.230 1.00 96.38 253 ASP A N 1
ATOM 1997 C CA . ASP A 1 253 ? 0.111 -16.314 -24.170 1.00 96.38 253 ASP A CA 1
ATOM 1998 C C . ASP A 1 253 ? 0.107 -17.852 -24.132 1.00 96.38 253 ASP A C 1
ATOM 2000 O O . ASP A 1 253 ? -0.866 -18.459 -23.694 1.00 96.38 253 ASP A O 1
ATOM 2004 N N . ASN A 1 254 ? 1.169 -18.495 -24.632 1.00 97.25 254 ASN A N 1
ATOM 2005 C CA . ASN A 1 254 ? 1.292 -19.950 -24.630 1.00 97.25 254 ASN A CA 1
ATOM 2006 C C . ASN A 1 254 ? 1.782 -20.510 -23.282 1.00 97.25 254 ASN A C 1
ATOM 2008 O O . ASN A 1 254 ? 1.539 -21.678 -22.989 1.00 97.25 254 ASN A O 1
ATOM 2012 N N . LEU A 1 255 ? 2.507 -19.715 -22.487 1.00 97.81 255 LEU A N 1
ATOM 2013 C CA . LEU A 1 255 ? 3.136 -20.159 -21.234 1.00 97.81 255 LEU A CA 1
ATOM 2014 C C . LEU A 1 255 ? 2.563 -19.497 -19.979 1.00 97.81 255 LEU A C 1
ATOM 2016 O O . LEU A 1 255 ? 2.867 -19.944 -18.875 1.00 97.81 255 LEU A O 1
ATOM 2020 N N . LEU A 1 256 ? 1.792 -18.425 -20.137 1.00 97.88 256 LEU A N 1
ATOM 2021 C CA . LEU A 1 256 ? 1.177 -17.665 -19.058 1.00 97.88 256 LEU A CA 1
ATOM 2022 C C . LEU A 1 256 ? -0.350 -17.633 -19.223 1.00 97.88 256 LEU A C 1
ATOM 2024 O O . LEU A 1 256 ? -0.841 -17.780 -20.344 1.00 97.88 256 LEU A O 1
ATOM 2028 N N . PRO A 1 257 ? -1.118 -17.423 -18.138 1.00 98.19 257 PRO A N 1
ATOM 2029 C CA . PRO A 1 257 ? -0.713 -17.012 -16.783 1.00 98.19 257 PRO A CA 1
ATOM 2030 C C . PRO A 1 257 ? 0.104 -18.060 -16.012 1.00 98.19 257 PRO A C 1
ATOM 2032 O O . PRO A 1 257 ? 0.115 -19.236 -16.351 1.00 98.19 257 PRO A O 1
ATOM 2035 N N . VAL A 1 258 ? 0.808 -17.639 -14.958 1.00 98.44 258 VAL A N 1
ATOM 2036 C CA . VAL A 1 258 ? 1.584 -18.560 -14.113 1.00 98.44 258 VAL A CA 1
ATOM 2037 C C . VAL A 1 258 ? 0.626 -19.510 -13.388 1.00 98.44 258 VAL A C 1
ATOM 2039 O O . VAL A 1 258 ? -0.166 -19.065 -12.555 1.00 98.44 258 VAL A O 1
ATOM 2042 N N . ASP A 1 259 ? 0.750 -20.817 -13.626 1.00 98.31 259 ASP A N 1
ATOM 2043 C CA . ASP A 1 259 ? -0.113 -21.836 -13.007 1.00 98.31 259 ASP A CA 1
ATOM 2044 C C . ASP A 1 259 ? -0.046 -21.846 -11.472 1.00 98.31 259 ASP A C 1
ATOM 2046 O O . ASP A 1 259 ? -1.059 -22.054 -10.796 1.00 98.31 259 ASP A O 1
ATOM 2050 N N . GLN A 1 260 ? 1.160 -21.667 -10.921 1.00 98.12 260 GLN A N 1
ATOM 2051 C CA . GLN A 1 260 ? 1.445 -21.675 -9.487 1.00 98.12 260 GLN A CA 1
ATOM 2052 C C . GLN A 1 260 ? 2.543 -20.664 -9.146 1.00 98.12 260 GLN A C 1
ATOM 2054 O O . GLN A 1 260 ? 3.719 -20.867 -9.440 1.00 98.12 260 GLN A O 1
ATOM 2059 N N . TYR A 1 261 ? 2.162 -19.598 -8.450 1.00 97.94 261 TYR A N 1
ATOM 2060 C CA . TYR A 1 261 ? 3.079 -18.632 -7.860 1.00 97.94 261 TYR A CA 1
ATOM 2061 C C . TYR A 1 261 ? 3.319 -18.967 -6.383 1.00 97.94 261 TYR A C 1
ATOM 2063 O O . TYR A 1 261 ? 2.367 -19.234 -5.644 1.00 97.94 261 TYR A O 1
ATOM 2071 N N . VAL A 1 262 ? 4.581 -18.968 -5.947 1.00 96.75 262 VAL A N 1
ATOM 2072 C CA . VAL A 1 262 ? 4.984 -19.244 -4.558 1.00 96.75 262 VAL A CA 1
ATOM 2073 C C . VAL A 1 262 ? 5.759 -18.044 -4.022 1.00 96.75 262 VAL A C 1
ATOM 2075 O O . VAL A 1 262 ? 6.749 -17.631 -4.623 1.00 96.75 262 VAL A O 1
ATOM 2078 N N . GLY A 1 263 ? 5.317 -17.464 -2.907 1.00 93.19 263 GLY A N 1
ATOM 2079 C CA . GLY A 1 263 ? 5.950 -16.279 -2.325 1.00 93.19 263 GLY A CA 1
ATOM 2080 C C . GLY A 1 263 ? 5.444 -15.960 -0.921 1.00 93.19 263 GLY A C 1
ATOM 2081 O O . GLY A 1 263 ? 4.354 -16.367 -0.540 1.00 93.19 263 GLY A O 1
ATOM 2082 N N . GLY A 1 264 ? 6.233 -15.237 -0.127 1.00 89.50 264 GLY A N 1
ATOM 2083 C CA . GLY A 1 264 ? 5.861 -14.928 1.252 1.00 89.50 264 GLY A CA 1
ATOM 2084 C C . GLY A 1 264 ? 4.691 -13.940 1.347 1.00 89.50 264 GLY A C 1
ATOM 2085 O O . GLY A 1 264 ? 4.448 -13.128 0.448 1.00 89.50 264 GLY A O 1
ATOM 2086 N N . VAL A 1 265 ? 3.946 -14.006 2.454 1.00 88.50 265 VAL A N 1
ATOM 2087 C CA . VAL A 1 265 ? 2.760 -13.161 2.702 1.00 88.50 265 VAL A CA 1
ATOM 2088 C C . VAL A 1 265 ? 3.094 -11.664 2.774 1.00 88.50 265 VAL A C 1
ATOM 2090 O O . VAL A 1 265 ? 2.231 -10.822 2.532 1.00 88.50 265 VAL A O 1
ATOM 2093 N N . GLU A 1 266 ? 4.352 -11.304 3.030 1.00 86.56 266 GLU A N 1
ATOM 2094 C CA . GLU A 1 266 ? 4.850 -9.926 3.015 1.00 86.56 266 GLU A CA 1
ATOM 2095 C C . GLU A 1 266 ? 4.617 -9.206 1.675 1.00 86.56 266 GLU A C 1
ATOM 2097 O O . GLU A 1 266 ? 4.564 -7.976 1.625 1.00 86.56 266 GLU A O 1
ATOM 2102 N N . HIS A 1 267 ? 4.416 -9.963 0.595 1.00 88.06 267 HIS A N 1
ATOM 2103 C CA . HIS A 1 267 ? 4.161 -9.450 -0.746 1.00 88.06 267 HIS A CA 1
ATOM 2104 C C . HIS A 1 267 ? 2.671 -9.370 -1.116 1.00 88.06 267 HIS A C 1
ATOM 2106 O O . HIS A 1 267 ? 2.354 -8.946 -2.229 1.00 88.06 267 HIS A O 1
ATOM 2112 N N . ALA A 1 268 ? 1.761 -9.714 -0.194 1.00 83.19 268 ALA A N 1
ATOM 2113 C CA . ALA A 1 268 ? 0.329 -9.862 -0.467 1.00 83.19 268 ALA A CA 1
ATOM 2114 C C . ALA A 1 268 ? -0.350 -8.595 -1.012 1.00 83.19 268 ALA A C 1
ATOM 2116 O O . ALA A 1 268 ? -1.230 -8.691 -1.864 1.00 83.19 268 ALA A O 1
ATOM 2117 N N . ILE A 1 269 ? 0.051 -7.414 -0.528 1.00 84.38 269 ILE A N 1
ATOM 2118 C CA . ILE A 1 269 ? -0.493 -6.141 -1.014 1.00 84.38 269 ILE A CA 1
ATOM 2119 C C . ILE A 1 269 ? 0.392 -5.587 -2.124 1.00 84.38 269 ILE A C 1
ATOM 2121 O O . ILE A 1 269 ? -0.062 -5.522 -3.248 1.00 84.38 269 ILE A O 1
ATOM 2125 N N . LEU A 1 270 ? 1.640 -5.204 -1.844 1.00 91.31 270 LEU A N 1
ATOM 2126 C CA . LEU A 1 270 ? 2.477 -4.445 -2.785 1.00 91.31 270 LEU A CA 1
ATOM 2127 C C . LEU A 1 270 ? 2.715 -5.190 -4.111 1.00 91.31 270 LEU A C 1
ATOM 2129 O O . LEU A 1 270 ? 2.041 -4.936 -5.103 1.00 91.31 270 LEU A O 1
ATOM 2133 N N . HIS A 1 271 ? 3.658 -6.131 -4.123 1.00 96.81 271 HIS A N 1
ATOM 2134 C CA . HIS A 1 271 ? 4.086 -6.846 -5.331 1.00 96.81 271 HIS A CA 1
ATOM 2135 C C . HIS A 1 271 ? 2.928 -7.512 -6.083 1.00 96.81 271 HIS A C 1
ATOM 2137 O O . HIS A 1 271 ? 2.821 -7.359 -7.300 1.00 96.81 271 HIS A O 1
ATOM 2143 N N . LEU A 1 272 ? 2.042 -8.222 -5.374 1.00 97.12 272 LEU A N 1
ATOM 2144 C CA . LEU A 1 272 ? 0.930 -8.914 -6.026 1.00 97.12 272 LEU A CA 1
ATOM 2145 C C . LEU A 1 272 ? -0.087 -7.936 -6.625 1.00 97.12 272 LEU A C 1
ATOM 2147 O O . LEU A 1 272 ? -0.552 -8.170 -7.738 1.00 97.12 272 LEU A O 1
ATOM 2151 N N . LEU A 1 273 ? -0.410 -6.821 -5.955 1.00 97.38 273 LEU A N 1
ATOM 2152 C CA . LEU A 1 273 ? -1.310 -5.817 -6.530 1.00 97.38 273 LEU A CA 1
ATOM 2153 C C . LEU A 1 273 ? -0.672 -5.115 -7.729 1.00 97.38 273 LEU A C 1
ATOM 2155 O O . LEU A 1 273 ? -1.351 -4.928 -8.736 1.00 97.38 273 LEU A O 1
ATOM 2159 N N . TYR A 1 274 ? 0.613 -4.758 -7.653 1.00 98.00 274 TYR A N 1
ATOM 2160 C CA . TYR A 1 274 ? 1.308 -4.095 -8.758 1.00 98.00 274 TYR A CA 1
ATOM 2161 C C . TYR A 1 274 ? 1.484 -5.018 -9.968 1.00 98.00 274 TYR A C 1
ATOM 2163 O O . TYR A 1 274 ? 1.254 -4.586 -11.095 1.00 98.00 274 TYR A O 1
ATOM 2171 N N . SER A 1 275 ? 1.762 -6.307 -9.751 1.00 98.38 275 SER A N 1
ATOM 2172 C CA . SER A 1 275 ? 1.806 -7.305 -10.828 1.00 98.38 275 SER A CA 1
ATOM 2173 C C . SER A 1 275 ? 0.457 -7.431 -11.539 1.00 98.38 275 SER A C 1
ATOM 2175 O O . SER A 1 275 ? 0.399 -7.433 -12.769 1.00 98.38 275 SER A O 1
ATOM 2177 N N . ARG A 1 276 ? -0.646 -7.466 -10.777 1.00 98.44 276 ARG A N 1
ATOM 2178 C CA . ARG A 1 276 ? -2.007 -7.471 -11.335 1.00 98.44 276 ARG A CA 1
ATOM 2179 C C . ARG A 1 276 ? -2.317 -6.183 -12.091 1.00 98.44 276 ARG A C 1
ATOM 2181 O O . ARG A 1 276 ? -2.860 -6.243 -13.187 1.00 98.44 276 ARG A O 1
ATOM 2188 N N . PHE A 1 277 ? -1.953 -5.030 -11.531 1.00 98.38 277 PHE A N 1
ATOM 2189 C CA . PHE A 1 277 ? -2.131 -3.735 -12.184 1.00 98.38 277 PHE A CA 1
ATOM 2190 C C . PHE A 1 277 ? -1.403 -3.677 -13.534 1.00 98.38 277 PHE A C 1
ATOM 2192 O O . PHE A 1 277 ? -2.031 -3.354 -14.539 1.00 98.38 277 PHE A O 1
ATOM 2199 N N . ILE A 1 278 ? -0.120 -4.051 -13.578 1.00 98.38 278 ILE A N 1
ATOM 2200 C CA . ILE A 1 278 ? 0.662 -4.060 -14.821 1.00 98.38 278 ILE A CA 1
ATOM 2201 C C . ILE A 1 278 ? 0.113 -5.080 -15.822 1.00 98.38 278 ILE A C 1
ATOM 2203 O O . ILE A 1 278 ? 0.002 -4.756 -17.000 1.00 98.38 278 ILE A O 1
ATOM 2207 N N . THR A 1 279 ? -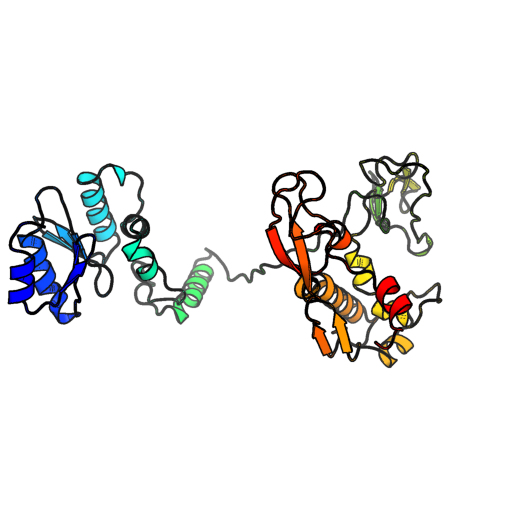0.305 -6.268 -15.374 1.00 98.62 279 THR A N 1
ATOM 2208 C CA . THR A 1 279 ? -0.948 -7.262 -16.254 1.00 98.62 279 THR A CA 1
ATOM 2209 C C . THR A 1 279 ? -2.205 -6.700 -16.903 1.00 98.62 279 THR A C 1
ATOM 2211 O O . THR A 1 279 ? -2.340 -6.765 -18.121 1.00 98.62 279 THR A O 1
ATOM 2214 N N . LYS A 1 280 ? -3.104 -6.096 -16.115 1.00 98.75 280 LYS A N 1
ATOM 2215 C CA . LYS A 1 280 ? -4.344 -5.507 -16.638 1.00 98.75 280 LYS A CA 1
ATOM 2216 C C . LYS A 1 280 ? -4.069 -4.339 -17.580 1.00 98.75 280 LYS A C 1
ATOM 2218 O O . LYS A 1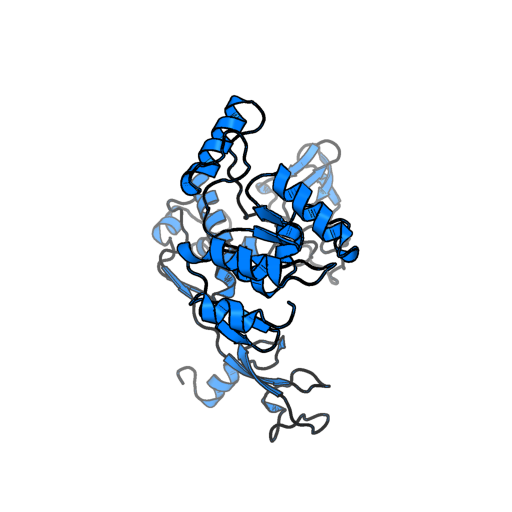 280 ? -4.678 -4.266 -18.638 1.00 98.75 280 LYS A O 1
ATOM 2223 N N . ALA A 1 281 ? -3.099 -3.483 -17.259 1.00 98.44 281 ALA A N 1
ATOM 2224 C CA . ALA A 1 281 ? -2.690 -2.406 -18.155 1.00 98.44 281 ALA A CA 1
ATOM 2225 C C . ALA A 1 281 ? -2.157 -2.946 -19.497 1.00 98.44 281 ALA A C 1
ATOM 2227 O O . ALA A 1 281 ? -2.569 -2.480 -20.556 1.00 98.44 281 ALA A O 1
ATOM 2228 N N . LEU A 1 282 ? -1.284 -3.958 -19.473 1.00 98.19 282 LEU A N 1
ATOM 2229 C CA . LEU A 1 282 ? -0.742 -4.579 -20.687 1.00 98.19 282 LEU A CA 1
ATOM 2230 C C . LEU A 1 282 ? -1.808 -5.341 -21.489 1.00 98.19 282 LEU A C 1
ATOM 2232 O O . LEU A 1 282 ? -1.768 -5.323 -22.719 1.00 98.19 282 LEU A O 1
ATOM 2236 N N . HIS A 1 283 ? -2.767 -5.971 -20.811 1.00 98.50 283 HIS A N 1
ATOM 2237 C CA . HIS A 1 283 ? -3.948 -6.573 -21.425 1.00 98.50 283 HIS A CA 1
ATOM 2238 C C . HIS A 1 283 ? -4.798 -5.523 -22.152 1.00 98.50 283 HIS A C 1
ATOM 2240 O O . HIS A 1 283 ? -5.090 -5.688 -23.334 1.00 98.50 283 HIS A O 1
ATOM 2246 N N . ASP A 1 284 ? -5.126 -4.410 -21.492 1.00 98.56 284 ASP A N 1
ATOM 2247 C CA . ASP A 1 284 ? -5.932 -3.331 -22.078 1.00 98.56 284 ASP A CA 1
ATOM 2248 C C . ASP A 1 284 ? -5.232 -2.669 -23.277 1.00 98.56 284 ASP A C 1
ATOM 2250 O O . ASP A 1 284 ? -5.882 -2.196 -24.210 1.00 98.56 284 ASP A O 1
ATOM 2254 N N . MET A 1 285 ? -3.896 -2.680 -23.288 1.00 97.38 285 MET A N 1
ATOM 2255 C CA . MET A 1 285 ? -3.067 -2.244 -24.417 1.00 97.38 285 MET A CA 1
ATOM 2256 C C . MET A 1 285 ? -2.938 -3.295 -25.540 1.00 97.38 285 MET A C 1
ATOM 2258 O O . MET A 1 285 ? -2.356 -2.997 -26.582 1.00 97.38 285 MET A O 1
ATOM 2262 N N . GLY A 1 286 ? -3.459 -4.512 -25.355 1.00 97.25 286 GLY A N 1
ATOM 2263 C CA . GLY A 1 286 ? -3.431 -5.599 -26.339 1.00 97.25 286 GLY A CA 1
ATOM 2264 C C . GLY A 1 286 ? -2.143 -6.432 -26.365 1.00 97.25 286 GLY A C 1
ATOM 2265 O O . GLY A 1 286 ? -1.977 -7.265 -27.258 1.00 97.25 286 GLY A O 1
ATOM 2266 N N . TYR A 1 287 ? -1.234 -6.249 -25.402 1.00 97.00 287 TYR A N 1
ATOM 2267 C CA . TYR A 1 287 ? 0.019 -7.011 -25.322 1.00 97.00 287 TYR A CA 1
ATOM 2268 C C . TYR A 1 287 ? -0.149 -8.403 -24.707 1.00 97.00 287 TYR A C 1
ATOM 2270 O O . TYR A 1 287 ? 0.705 -9.254 -24.935 1.00 97.00 287 TYR A O 1
ATOM 2278 N N . LEU A 1 288 ? -1.235 -8.651 -23.969 1.00 97.81 288 LEU A N 1
ATOM 2279 C CA . LEU A 1 288 ? -1.533 -9.923 -23.299 1.00 97.81 288 LEU A CA 1
ATOM 2280 C C . LEU A 1 288 ? -2.959 -10.378 -23.622 1.00 97.81 288 LEU A C 1
ATOM 2282 O O . LEU A 1 288 ? -3.838 -9.545 -23.825 1.00 97.81 288 LEU A O 1
ATOM 2286 N N . SER A 1 289 ? -3.194 -11.692 -23.662 1.00 97.94 289 SER A N 1
ATOM 2287 C CA . SER A 1 289 ? -4.543 -12.273 -23.805 1.00 97.94 289 SER A CA 1
ATOM 2288 C C . SER A 1 289 ? -5.208 -12.671 -22.480 1.00 97.94 289 SER A C 1
ATOM 2290 O O . SER A 1 289 ? -6.323 -13.185 -22.494 1.00 97.94 289 SER A O 1
ATOM 2292 N N . PHE A 1 290 ? -4.545 -12.433 -21.348 1.00 97.94 290 PHE A N 1
ATOM 2293 C CA . PHE A 1 290 ? -5.034 -12.710 -19.996 1.00 97.94 290 PHE A CA 1
ATOM 2294 C C . PHE A 1 290 ? -4.954 -11.448 -19.133 1.00 97.94 290 PHE A C 1
ATOM 2296 O O . PHE A 1 290 ? -4.126 -10.575 -19.389 1.00 97.94 290 PHE A O 1
ATOM 2303 N N . ASP A 1 291 ? -5.793 -11.354 -18.099 1.00 97.56 291 ASP A N 1
ATOM 2304 C CA . ASP A 1 291 ? -5.904 -10.167 -17.244 1.00 97.56 291 ASP A CA 1
ATOM 2305 C C . ASP A 1 291 ? -5.492 -10.413 -15.777 1.00 97.56 291 ASP A C 1
ATOM 2307 O O . ASP A 1 291 ? -5.490 -9.482 -14.969 1.00 97.56 291 ASP A O 1
ATOM 2311 N N . GLU A 1 292 ? -5.104 -11.637 -15.417 1.00 98.44 292 GLU A N 1
ATOM 2312 C CA . GLU A 1 292 ? -4.525 -11.993 -14.117 1.00 98.44 292 GLU A CA 1
ATOM 2313 C C . GLU A 1 292 ? -3.220 -12.779 -14.326 1.00 98.44 292 GLU A C 1
ATOM 2315 O O . GLU A 1 292 ? -3.219 -13.738 -15.093 1.00 98.44 292 GLU A O 1
ATOM 2320 N N . PRO A 1 293 ? -2.101 -12.409 -13.672 1.00 98.12 293 PRO A N 1
ATOM 2321 C CA . PRO A 1 293 ? -0.800 -13.023 -13.946 1.00 98.12 293 PRO A CA 1
ATOM 2322 C C . PRO A 1 293 ? -0.589 -14.387 -13.288 1.00 98.12 293 PRO A C 1
ATOM 2324 O O . PRO A 1 293 ? 0.288 -15.131 -13.724 1.00 98.12 293 PRO A O 1
ATOM 2327 N N . PHE A 1 294 ? -1.328 -14.705 -12.220 1.00 98.19 294 PHE A N 1
ATOM 2328 C CA . PHE A 1 294 ? -1.101 -15.888 -11.386 1.00 98.19 294 PHE A CA 1
ATOM 2329 C C . PHE A 1 294 ? -2.428 -16.621 -11.145 1.00 98.19 294 PHE A C 1
ATOM 2331 O O . PHE A 1 294 ? -3.321 -16.064 -10.506 1.00 98.19 294 PHE A O 1
ATOM 2338 N N . GLU A 1 295 ? -2.562 -17.865 -11.611 1.00 97.88 295 GLU A N 1
ATOM 2339 C CA . GLU A 1 295 ? -3.785 -18.662 -11.417 1.00 97.88 295 GLU A CA 1
ATOM 2340 C C . GLU A 1 295 ? -3.936 -19.151 -9.976 1.00 97.88 295 GLU A C 1
ATOM 2342 O O . GLU A 1 295 ? -5.025 -19.128 -9.398 1.00 97.88 295 GLU A O 1
ATOM 2347 N N . ARG A 1 296 ? -2.831 -19.628 -9.392 1.00 97.88 296 ARG A N 1
ATOM 2348 C CA . ARG A 1 296 ? -2.773 -20.121 -8.014 1.00 97.88 296 ARG A CA 1
ATOM 2349 C C . ARG A 1 296 ? -1.659 -19.411 -7.276 1.00 97.88 296 ARG A C 1
ATOM 2351 O O . ARG A 1 296 ? -0.537 -19.303 -7.764 1.00 97.88 296 ARG A O 1
ATOM 2358 N N . LEU A 1 297 ? -1.964 -18.976 -6.061 1.00 97.19 297 LEU A N 1
ATOM 2359 C CA . LEU A 1 297 ? -1.007 -18.391 -5.134 1.00 97.19 297 LEU A CA 1
ATOM 2360 C C . LEU A 1 297 ? -0.855 -19.322 -3.935 1.00 97.19 297 LEU A C 1
ATOM 2362 O O . LEU A 1 297 ? -1.838 -19.647 -3.273 1.00 97.19 297 LEU A O 1
ATOM 2366 N N . PHE A 1 298 ? 0.377 -19.718 -3.636 1.00 96.81 298 PHE A N 1
ATOM 2367 C CA . PHE A 1 298 ? 0.717 -20.422 -2.408 1.00 96.81 298 PHE A CA 1
ATOM 2368 C C . PHE A 1 298 ? 1.654 -19.550 -1.579 1.00 96.81 298 PHE A C 1
ATOM 2370 O O . PHE A 1 298 ? 2.784 -19.274 -1.985 1.00 96.81 298 PHE A O 1
ATOM 2377 N N . THR A 1 299 ? 1.182 -19.108 -0.415 1.00 96.00 299 THR A N 1
ATOM 2378 C CA . THR A 1 299 ? 1.984 -18.286 0.491 1.00 96.00 299 THR A CA 1
ATOM 2379 C C . THR A 1 299 ? 2.678 -19.147 1.530 1.00 96.00 299 THR A C 1
ATOM 2381 O O . THR A 1 299 ? 2.021 -19.630 2.456 1.00 96.00 299 THR A O 1
ATOM 2384 N N . GLN A 1 300 ? 3.992 -19.348 1.401 1.00 93.00 300 GLN A N 1
ATOM 2385 C CA . GLN A 1 300 ? 4.730 -20.122 2.396 1.00 93.00 300 GLN A CA 1
ATOM 2386 C C . GLN A 1 300 ? 4.783 -19.403 3.751 1.00 93.00 300 GLN A C 1
ATOM 2388 O O . GLN A 1 300 ? 4.828 -18.173 3.829 1.00 93.00 300 GLN A O 1
ATOM 2393 N N . GLY A 1 301 ? 4.812 -20.193 4.827 1.00 91.25 301 GLY A N 1
ATOM 2394 C CA . GLY A 1 301 ? 5.059 -19.685 6.172 1.00 91.25 301 GLY A CA 1
ATOM 2395 C C . GLY A 1 301 ? 6.488 -19.166 6.336 1.00 91.25 301 GLY A C 1
ATOM 2396 O O . GLY A 1 301 ? 7.412 -19.592 5.641 1.00 91.25 301 GLY A O 1
ATOM 2397 N N . MET A 1 302 ? 6.674 -18.255 7.288 1.00 91.62 302 MET A N 1
ATOM 2398 C CA . MET A 1 302 ? 7.999 -17.743 7.630 1.00 91.62 302 MET A CA 1
ATOM 2399 C C . MET A 1 302 ? 8.827 -18.829 8.316 1.00 91.62 302 MET A C 1
ATOM 2401 O O . MET A 1 302 ? 8.362 -19.464 9.262 1.00 91.62 302 MET A O 1
ATOM 2405 N N . ILE A 1 303 ? 10.078 -18.994 7.889 1.00 91.31 303 ILE A N 1
ATOM 2406 C CA . ILE A 1 303 ? 11.027 -19.838 8.613 1.00 91.31 303 ILE A CA 1
ATOM 2407 C C . ILE A 1 303 ? 11.497 -19.066 9.849 1.00 91.31 303 ILE A C 1
ATOM 2409 O O . ILE A 1 303 ? 12.052 -17.964 9.745 1.00 91.31 303 ILE A O 1
ATOM 2413 N N . CYS A 1 304 ? 11.254 -19.644 11.021 1.00 93.25 304 CYS A N 1
ATOM 2414 C CA . CYS A 1 304 ? 11.614 -19.061 12.306 1.00 93.25 304 CYS A CA 1
ATOM 2415 C C . CYS A 1 304 ? 12.870 -19.718 12.876 1.00 93.25 304 CYS A C 1
ATOM 2417 O O . CYS A 1 304 ? 13.073 -20.921 12.738 1.00 93.25 304 CYS A O 1
ATOM 2419 N N . HIS A 1 305 ? 13.686 -18.919 13.555 1.00 93.88 305 HIS A N 1
ATOM 2420 C CA . HIS A 1 305 ? 14.835 -19.393 14.313 1.00 93.88 305 HIS A CA 1
ATOM 2421 C C . HIS A 1 305 ? 14.981 -18.569 15.589 1.00 93.88 305 HIS A C 1
ATOM 2423 O O . HIS A 1 305 ? 14.646 -17.377 15.624 1.00 93.88 305 HIS A O 1
ATOM 2429 N N . THR A 1 306 ? 15.517 -19.196 16.629 1.00 94.19 306 THR A N 1
ATOM 2430 C CA . THR A 1 306 ? 15.792 -18.543 17.905 1.00 94.19 306 THR A CA 1
ATOM 2431 C C . THR A 1 306 ? 16.731 -17.355 17.704 1.00 94.19 306 THR A C 1
ATOM 2433 O O . THR A 1 306 ? 17.775 -17.478 17.055 1.00 94.19 306 THR A O 1
ATOM 2436 N N . ALA A 1 307 ? 16.339 -16.199 18.238 1.00 95.31 307 ALA A N 1
ATOM 2437 C CA . ALA A 1 307 ? 17.150 -14.994 18.283 1.00 95.31 307 ALA A CA 1
ATOM 2438 C C . ALA A 1 307 ? 17.491 -14.649 19.733 1.00 95.31 307 ALA A C 1
ATOM 2440 O O . ALA A 1 307 ? 16.693 -14.875 20.644 1.00 95.31 307 ALA A O 1
ATOM 2441 N N . TYR A 1 308 ? 18.666 -14.055 19.917 1.00 95.75 308 TYR A N 1
ATOM 2442 C CA . TYR A 1 308 ? 19.191 -13.694 21.225 1.00 95.75 308 TYR A CA 1
ATOM 2443 C C . TYR A 1 308 ? 19.414 -12.193 21.297 1.00 95.75 308 TYR A C 1
ATOM 2445 O O . TYR A 1 308 ? 20.064 -11.612 20.419 1.00 95.75 308 TYR A O 1
ATOM 2453 N N . ARG A 1 309 ? 18.903 -11.562 22.353 1.00 96.12 309 ARG A N 1
ATOM 2454 C CA . ARG A 1 309 ? 19.054 -10.126 22.575 1.00 96.12 309 ARG A CA 1
ATOM 2455 C C . ARG A 1 309 ? 19.646 -9.847 23.947 1.00 96.12 309 ARG A C 1
ATOM 2457 O O . ARG A 1 309 ? 19.122 -10.254 24.976 1.00 96.12 309 ARG A O 1
ATOM 2464 N N . CYS A 1 310 ? 20.734 -9.092 23.959 1.00 95.50 310 CYS A N 1
ATOM 2465 C CA . CYS A 1 310 ? 21.233 -8.444 25.160 1.00 95.50 310 CYS A CA 1
ATOM 2466 C C . CYS A 1 310 ? 20.599 -7.054 25.275 1.00 95.50 310 CYS A C 1
ATOM 2468 O O . CYS A 1 310 ? 20.568 -6.301 24.298 1.00 95.50 310 CYS A O 1
ATOM 2470 N N . SER A 1 311 ? 20.147 -6.686 26.473 1.00 94.56 311 SER A N 1
ATOM 2471 C CA . SER A 1 311 ? 19.575 -5.362 26.747 1.00 94.56 311 SER A CA 1
ATOM 2472 C C . SER A 1 311 ? 20.542 -4.204 26.465 1.00 94.56 311 SER A C 1
ATOM 2474 O O . SER A 1 311 ? 20.093 -3.109 26.141 1.00 94.56 311 SER A O 1
ATOM 2476 N N . GLU A 1 312 ? 21.857 -4.449 26.511 1.00 95.19 312 GLU A N 1
ATOM 2477 C CA . GLU A 1 312 ? 22.885 -3.440 26.217 1.00 95.19 312 GLU A CA 1
ATOM 2478 C C . GLU A 1 312 ? 23.520 -3.572 24.832 1.00 95.19 312 GLU A C 1
ATOM 2480 O O . GLU A 1 312 ? 23.741 -2.569 24.160 1.00 95.19 312 GLU A O 1
ATOM 2485 N N . HIS A 1 313 ? 23.819 -4.797 24.392 1.00 93.69 313 HIS A N 1
ATOM 2486 C CA . HIS A 1 313 ? 24.583 -5.038 23.158 1.00 93.69 313 HIS A CA 1
ATOM 2487 C C . HIS A 1 313 ? 23.693 -5.346 21.944 1.00 93.69 313 HIS A C 1
ATOM 2489 O O . HIS A 1 313 ? 24.193 -5.510 20.833 1.00 93.69 313 HIS A O 1
ATOM 2495 N N . GLY A 1 314 ? 22.371 -5.407 22.134 1.00 94.69 314 GLY A N 1
ATOM 2496 C CA . GLY A 1 314 ? 21.411 -5.677 21.070 1.00 94.69 314 GLY A CA 1
ATOM 2497 C C . GLY A 1 314 ? 21.390 -7.144 20.637 1.00 94.69 314 GLY A C 1
ATOM 2498 O O . GLY A 1 314 ? 21.568 -8.046 21.455 1.00 94.69 314 GLY A O 1
ATOM 2499 N N . TRP A 1 315 ? 21.106 -7.377 19.354 1.00 95.75 315 TRP A N 1
ATOM 2500 C CA . TRP A 1 315 ? 21.003 -8.718 18.771 1.00 95.75 315 TRP A CA 1
ATOM 2501 C C . TRP A 1 315 ? 22.376 -9.379 18.630 1.00 95.75 315 TRP A C 1
ATOM 2503 O O . TRP A 1 315 ? 23.328 -8.748 18.167 1.00 95.75 315 TRP A O 1
ATOM 2513 N N . LEU A 1 316 ? 22.453 -10.657 18.989 1.00 93.94 316 LEU A N 1
ATOM 2514 C CA . LEU A 1 316 ? 23.670 -11.472 18.980 1.00 93.94 316 LEU A CA 1
ATOM 2515 C C . LEU A 1 316 ? 23.511 -12.639 18.002 1.00 93.94 316 LEU A C 1
ATOM 2517 O O . LEU A 1 316 ? 22.394 -13.122 17.801 1.00 93.94 316 LEU A O 1
ATOM 2521 N N . TYR A 1 317 ? 24.609 -13.107 17.403 1.00 92.31 317 TYR A N 1
ATOM 2522 C CA . TYR A 1 317 ? 24.545 -14.325 16.599 1.00 92.31 317 TYR A CA 1
ATOM 2523 C C . TYR A 1 317 ? 24.418 -15.557 17.510 1.00 92.31 317 TYR A C 1
ATOM 2525 O O . TYR A 1 317 ? 25.103 -15.626 18.533 1.00 92.31 317 TYR A O 1
ATOM 2533 N N . PRO A 1 318 ? 23.612 -16.569 17.138 1.00 90.88 318 PRO A N 1
ATOM 2534 C CA . PRO A 1 318 ? 23.446 -17.788 17.929 1.00 90.88 318 PRO A CA 1
ATOM 2535 C C . PRO A 1 318 ? 24.759 -18.463 18.351 1.00 90.88 318 PRO A C 1
ATOM 2537 O O . PRO A 1 318 ? 24.878 -18.903 19.487 1.00 90.88 318 PRO A O 1
ATOM 2540 N N . HIS A 1 319 ? 25.770 -18.493 17.476 1.00 88.69 319 HIS A N 1
ATOM 2541 C CA . HIS A 1 319 ? 27.061 -19.128 17.767 1.00 88.69 319 HIS A CA 1
ATOM 2542 C C . HIS A 1 319 ? 27.928 -18.360 18.786 1.00 88.69 319 HIS A C 1
ATOM 2544 O O . HIS A 1 319 ? 28.908 -18.908 19.292 1.00 88.69 319 HIS A O 1
ATOM 2550 N N . GLU A 1 320 ? 27.598 -17.100 19.085 1.00 91.12 320 GLU A N 1
ATOM 2551 C CA . GLU A 1 320 ? 28.315 -16.273 20.064 1.00 91.12 320 GLU A CA 1
ATOM 2552 C C . GLU A 1 320 ? 27.780 -16.466 21.492 1.00 91.12 320 GLU A C 1
ATOM 2554 O O . GLU A 1 320 ? 28.485 -16.185 22.463 1.00 91.12 320 GLU A O 1
ATOM 2559 N N . VAL A 1 321 ? 26.538 -16.939 21.634 1.00 91.75 321 VAL A N 1
ATOM 2560 C CA . VAL A 1 321 ? 25.862 -17.098 22.925 1.00 91.75 321 VAL A CA 1
ATOM 2561 C C . VAL A 1 321 ? 26.210 -18.458 23.524 1.00 91.75 321 VAL A C 1
ATOM 2563 O O . VAL A 1 321 ? 25.893 -19.503 22.962 1.00 91.75 321 VAL A O 1
ATOM 2566 N N . LYS A 1 322 ? 26.839 -18.449 24.702 1.00 90.81 322 LYS A N 1
ATOM 2567 C CA . LYS A 1 322 ? 27.155 -19.656 25.483 1.00 90.81 322 LYS A CA 1
ATOM 2568 C C . LYS A 1 322 ? 26.391 -19.621 26.799 1.00 90.81 322 LYS A C 1
ATOM 2570 O O . LYS A 1 322 ? 26.358 -18.580 27.450 1.00 90.81 322 LYS A O 1
ATOM 2575 N N . ASP A 1 323 ? 25.758 -20.735 27.162 1.00 90.69 323 ASP A N 1
ATOM 2576 C CA . ASP A 1 323 ? 24.997 -20.903 28.412 1.00 90.69 323 ASP A CA 1
ATOM 2577 C C . ASP A 1 323 ? 23.963 -19.788 28.676 1.00 90.69 323 ASP A C 1
ATOM 2579 O O . ASP A 1 323 ? 23.775 -19.348 29.810 1.00 90.69 323 ASP A O 1
ATOM 2583 N N . GLY A 1 324 ? 23.323 -19.280 27.614 1.00 91.81 324 GLY A N 1
ATOM 2584 C CA . GLY A 1 324 ? 22.321 -18.212 27.711 1.00 91.81 324 GLY A CA 1
ATOM 2585 C C . GLY A 1 324 ? 22.885 -16.850 28.131 1.00 91.81 324 GLY A C 1
ATOM 2586 O O . GLY A 1 324 ? 22.145 -16.014 28.648 1.00 91.81 324 GLY A O 1
ATOM 2587 N N . ARG A 1 325 ? 24.187 -16.603 27.934 1.00 95.00 325 ARG A N 1
ATOM 2588 C CA . ARG A 1 325 ? 24.855 -15.362 28.351 1.00 95.00 325 ARG A CA 1
ATOM 2589 C C . ARG A 1 325 ? 25.447 -14.577 27.189 1.00 95.00 325 ARG A C 1
ATOM 2591 O O . ARG A 1 325 ? 25.954 -15.131 26.215 1.00 95.00 325 ARG A O 1
ATOM 2598 N N . CYS A 1 326 ? 25.420 -13.255 27.331 1.00 94.88 326 CYS A N 1
ATOM 2599 C CA . CYS A 1 326 ? 26.014 -12.322 26.386 1.00 94.88 326 CYS A CA 1
ATOM 2600 C C . CYS A 1 326 ? 27.550 -12.448 26.406 1.00 94.88 326 CYS A C 1
ATOM 2602 O O . CYS A 1 326 ? 28.139 -12.351 27.488 1.00 94.88 326 CYS A O 1
ATOM 2604 N N . PRO A 1 327 ? 28.221 -12.565 25.244 1.00 95.00 327 PRO A N 1
ATOM 2605 C CA . PRO A 1 327 ? 29.678 -12.707 25.176 1.00 95.00 327 PRO A CA 1
ATOM 2606 C C . PRO A 1 327 ? 30.432 -11.443 25.619 1.00 95.00 327 PRO A C 1
ATOM 2608 O O . PRO A 1 327 ? 31.611 -11.518 25.949 1.00 95.00 327 PRO A O 1
ATOM 2611 N N . HIS A 1 328 ? 29.766 -10.284 25.630 1.00 94.50 328 HIS A N 1
ATOM 2612 C CA . HIS A 1 328 ? 30.389 -8.998 25.949 1.00 94.50 328 HIS A CA 1
ATOM 2613 C C . HIS A 1 328 ? 30.276 -8.624 27.430 1.00 94.50 328 HIS A C 1
ATOM 2615 O O . HIS A 1 328 ? 31.236 -8.119 28.003 1.00 94.50 328 HIS A O 1
ATOM 2621 N N . CYS A 1 329 ? 29.123 -8.869 28.064 1.00 95.19 329 CYS A N 1
ATOM 2622 C CA . CYS A 1 329 ? 28.887 -8.465 29.458 1.00 95.19 329 CYS A CA 1
ATOM 2623 C C . CYS A 1 329 ? 28.516 -9.603 30.414 1.00 95.19 329 CYS A C 1
ATOM 2625 O O . CYS A 1 329 ? 28.300 -9.344 31.596 1.00 95.19 329 CYS A O 1
ATOM 2627 N N . GLY A 1 330 ? 28.395 -10.845 29.935 1.00 93.31 330 GLY A N 1
ATOM 2628 C CA . GLY A 1 330 ? 28.124 -12.027 30.762 1.00 93.31 330 GLY A CA 1
ATOM 2629 C C . GLY A 1 330 ? 26.724 -12.106 31.384 1.00 93.31 330 GLY A C 1
ATOM 2630 O O . GLY A 1 330 ? 26.433 -13.073 32.092 1.00 93.31 330 GLY A O 1
ATOM 2631 N N . ARG A 1 331 ? 25.857 -11.116 31.138 1.00 94.69 331 ARG A N 1
ATOM 2632 C CA . ARG A 1 331 ? 24.448 -11.125 31.559 1.00 94.69 331 ARG A CA 1
ATOM 2633 C C . ARG A 1 331 ? 23.626 -12.120 30.755 1.00 94.69 331 ARG A C 1
ATOM 2635 O O . ARG A 1 331 ? 23.980 -12.445 29.624 1.00 94.69 331 ARG A O 1
ATOM 2642 N N . GLU A 1 332 ? 22.528 -12.558 31.353 1.00 96.25 332 GLU A N 1
ATOM 2643 C CA . GLU A 1 332 ? 21.522 -13.389 30.699 1.00 96.25 332 GLU A CA 1
ATOM 2644 C C . GLU A 1 332 ? 20.922 -12.663 29.485 1.00 96.25 332 GLU A C 1
ATOM 2646 O O . GLU A 1 332 ? 20.749 -11.439 29.509 1.00 96.25 332 GLU A O 1
ATOM 2651 N N . VAL A 1 333 ? 20.676 -13.404 28.404 1.00 96.25 333 VAL A N 1
ATOM 2652 C CA . VAL A 1 333 ? 20.092 -12.867 27.168 1.00 96.25 333 VAL A CA 1
ATOM 2653 C C . VAL A 1 333 ? 18.612 -13.212 27.070 1.00 96.25 333 VAL A C 1
ATOM 2655 O O . VAL A 1 333 ? 18.190 -14.321 27.392 1.00 96.25 333 VAL A O 1
ATOM 2658 N N . GLU A 1 334 ? 17.827 -12.271 26.557 1.00 94.94 334 GLU A N 1
ATOM 2659 C CA . GLU A 1 334 ? 16.449 -12.533 26.155 1.00 94.94 334 GLU A CA 1
ATOM 2660 C C . GLU A 1 334 ? 16.460 -13.464 24.940 1.00 94.94 334 GLU A C 1
ATOM 2662 O O . GLU A 1 334 ? 17.216 -13.246 23.986 1.00 94.94 334 GLU A O 1
ATOM 2667 N N . THR A 1 335 ? 15.632 -14.505 24.986 1.00 93.62 335 THR A N 1
ATOM 2668 C CA . THR A 1 335 ? 15.568 -15.549 23.961 1.00 93.62 335 THR A CA 1
ATOM 2669 C C . THR A 1 335 ? 14.130 -15.717 23.502 1.00 93.62 335 THR A C 1
ATOM 2671 O O . THR A 1 335 ? 13.250 -15.946 24.327 1.00 93.62 335 THR A O 1
ATOM 2674 N N . ASP A 1 336 ? 13.898 -15.621 22.195 1.00 92.06 336 ASP A N 1
ATOM 2675 C CA . ASP A 1 336 ? 12.578 -15.842 21.599 1.00 92.06 336 ASP A CA 1
ATOM 2676 C C . ASP A 1 336 ? 12.712 -16.291 20.130 1.00 92.06 336 ASP A C 1
ATOM 2678 O O . ASP A 1 336 ? 13.772 -16.146 19.509 1.00 92.06 336 ASP A O 1
ATOM 2682 N N . ASN A 1 337 ? 11.654 -16.870 19.566 1.00 93.38 337 ASN A N 1
ATOM 2683 C CA . ASN A 1 337 ? 11.621 -17.340 18.185 1.00 93.38 337 ASN A CA 1
ATOM 2684 C C . ASN A 1 337 ? 11.034 -16.274 17.262 1.00 93.38 337 ASN A C 1
ATOM 2686 O O . ASN A 1 337 ? 9.871 -15.897 17.364 1.00 93.38 337 ASN A O 1
ATOM 2690 N N . PHE A 1 338 ? 11.834 -15.843 16.288 1.00 91.62 338 PHE A N 1
ATOM 2691 C CA . PHE A 1 338 ? 11.414 -14.877 15.276 1.00 91.62 338 PHE A CA 1
ATOM 2692 C C . PHE A 1 338 ? 11.652 -15.421 13.873 1.00 91.62 338 PHE A C 1
ATOM 2694 O O . PHE A 1 338 ? 12.507 -16.281 13.666 1.00 91.62 338 PHE A O 1
ATOM 2701 N N . SER A 1 339 ? 10.974 -14.836 12.884 1.00 91.12 339 SER A N 1
ATOM 2702 C CA . SER A 1 339 ? 11.349 -14.980 11.475 1.00 91.12 339 SER A CA 1
ATOM 2703 C C . SER A 1 339 ? 12.841 -14.682 11.286 1.00 91.12 339 SER A C 1
ATOM 2705 O O . SER A 1 339 ? 13.330 -13.676 11.821 1.00 91.12 339 SER A O 1
ATOM 2707 N N . MET A 1 340 ? 13.555 -15.508 10.520 1.00 92.94 340 MET A N 1
ATOM 2708 C CA . MET A 1 340 ? 14.976 -15.277 10.243 1.00 92.94 340 MET A CA 1
ATOM 2709 C C . MET A 1 340 ? 15.198 -13.926 9.552 1.00 92.94 340 MET A C 1
ATOM 2711 O O . MET A 1 340 ? 14.593 -13.635 8.521 1.00 92.94 340 MET A O 1
ATOM 2715 N N . SER A 1 341 ? 16.070 -13.081 10.109 1.00 91.62 341 SER A N 1
ATOM 2716 C CA . SER A 1 341 ? 16.443 -11.803 9.499 1.00 91.62 341 SER A CA 1
ATOM 2717 C C . SER A 1 341 ? 17.870 -11.382 9.843 1.00 91.62 341 SER A C 1
ATOM 2719 O O . SER A 1 341 ? 18.353 -11.563 10.962 1.00 91.62 341 SER A O 1
ATOM 2721 N N . LYS A 1 342 ? 18.543 -10.718 8.892 1.00 88.69 342 LYS A N 1
ATOM 2722 C CA . LYS A 1 342 ? 19.883 -10.142 9.122 1.00 88.69 342 LYS A CA 1
ATOM 2723 C C . LYS A 1 342 ? 19.885 -9.154 10.294 1.00 88.69 342 LYS A C 1
ATOM 2725 O O . LYS A 1 342 ? 20.841 -9.103 11.057 1.00 88.69 342 LYS A O 1
ATOM 2730 N N . SER A 1 343 ? 18.793 -8.406 10.470 1.00 90.88 343 SER A N 1
ATOM 2731 C CA . SER A 1 343 ? 18.638 -7.430 11.555 1.00 90.88 343 SER A CA 1
ATOM 2732 C C . SER A 1 343 ? 18.589 -8.057 12.951 1.00 90.88 343 SER A C 1
ATOM 2734 O O . SER A 1 343 ? 19.069 -7.434 13.894 1.00 90.88 343 SER A O 1
ATOM 2736 N N . LYS A 1 344 ? 18.042 -9.273 13.083 1.00 92.44 344 LYS A N 1
ATOM 2737 C CA . LYS A 1 344 ? 17.980 -10.015 14.351 1.00 92.44 344 LYS A CA 1
ATOM 2738 C C . LYS A 1 344 ? 19.129 -11.009 14.530 1.00 92.44 344 LYS A C 1
ATOM 2740 O O . LYS A 1 344 ? 19.193 -11.669 15.559 1.00 92.44 344 LYS A O 1
ATOM 2745 N N . ARG A 1 345 ? 20.027 -11.112 13.542 1.00 92.75 345 ARG A N 1
ATOM 2746 C CA . ARG A 1 345 ? 21.206 -11.998 13.543 1.00 92.75 345 ARG A CA 1
ATOM 2747 C C . ARG A 1 345 ? 20.894 -13.485 13.774 1.00 92.75 345 ARG A C 1
ATOM 2749 O O . ARG A 1 345 ? 21.786 -14.247 14.117 1.00 92.75 345 ARG A O 1
ATOM 2756 N N . ASN A 1 346 ? 19.660 -13.919 13.520 1.00 93.62 346 ASN A N 1
ATOM 2757 C CA . ASN A 1 346 ? 19.204 -15.306 13.676 1.00 93.62 346 ASN A CA 1
ATOM 2758 C C . ASN A 1 346 ? 19.142 -16.073 12.343 1.00 93.62 346 ASN A C 1
ATOM 2760 O O . ASN A 1 346 ? 18.387 -17.030 12.220 1.00 93.62 346 ASN A O 1
ATOM 2764 N N . VAL A 1 347 ? 19.877 -15.623 11.323 1.00 91.94 347 VAL A N 1
ATOM 2765 C CA . VAL A 1 347 ? 19.931 -16.301 10.021 1.00 91.94 347 VAL A CA 1
ATOM 2766 C C . VAL A 1 347 ? 20.842 -17.515 10.133 1.00 91.94 347 VAL A C 1
ATOM 2768 O O . VAL A 1 347 ? 21.983 -17.385 10.573 1.00 91.94 347 VAL A O 1
ATOM 2771 N N . VAL A 1 348 ? 20.347 -18.665 9.689 1.00 89.00 348 VAL A N 1
ATOM 2772 C CA . VAL A 1 348 ? 21.166 -19.856 9.458 1.00 89.00 348 VAL A CA 1
ATOM 2773 C C . VAL A 1 348 ? 21.549 -19.883 7.985 1.00 89.00 348 VAL A C 1
ATOM 2775 O O . VAL A 1 348 ? 20.679 -19.783 7.121 1.00 89.00 348 VAL A O 1
ATOM 2778 N N . ASP A 1 349 ? 22.846 -19.970 7.699 1.00 89.19 349 ASP A N 1
ATOM 2779 C CA . ASP A 1 349 ? 23.340 -20.068 6.327 1.00 89.19 349 ASP A CA 1
ATOM 2780 C C . ASP A 1 349 ? 23.091 -21.492 5.792 1.00 89.19 349 ASP A C 1
ATOM 2782 O O . ASP A 1 349 ? 23.629 -22.452 6.359 1.00 89.19 349 ASP A O 1
ATOM 2786 N N . PRO A 1 350 ? 22.311 -21.665 4.707 1.00 91.81 350 PRO A N 1
ATOM 2787 C CA . PRO A 1 350 ? 22.089 -22.979 4.110 1.00 91.81 350 PRO A CA 1
ATOM 2788 C C . PRO A 1 350 ? 23.390 -23.693 3.736 1.00 91.81 350 PRO A C 1
ATOM 2790 O O . PRO A 1 350 ? 23.457 -24.918 3.820 1.00 91.81 350 PRO A O 1
ATOM 2793 N N . GLN A 1 351 ? 24.446 -22.955 3.375 1.00 93.69 351 GLN A N 1
ATOM 2794 C CA . GLN A 1 351 ? 25.724 -23.543 2.981 1.00 93.69 351 GLN A CA 1
ATOM 2795 C C . GLN A 1 351 ? 26.365 -24.347 4.118 1.00 93.69 351 GLN A C 1
ATOM 2797 O O . GLN A 1 351 ? 27.012 -25.366 3.865 1.00 93.69 351 GLN A O 1
ATOM 2802 N N . GLU A 1 352 ? 26.176 -23.921 5.369 1.00 89.50 352 GLU A N 1
ATOM 2803 C CA . GLU A 1 352 ? 26.680 -24.641 6.538 1.00 89.50 352 GLU A CA 1
ATOM 2804 C C . GLU A 1 352 ? 25.964 -25.986 6.717 1.00 89.50 352 GLU A C 1
ATOM 2806 O O . GLU A 1 352 ? 26.619 -26.999 6.970 1.00 89.50 352 GLU A O 1
ATOM 2811 N N . ILE A 1 353 ? 24.640 -26.011 6.534 1.00 91.38 353 ILE A N 1
ATOM 2812 C CA . ILE A 1 353 ? 23.824 -27.231 6.613 1.00 91.38 353 ILE A CA 1
ATOM 2813 C C . ILE A 1 353 ? 24.224 -28.186 5.487 1.00 91.38 353 ILE A C 1
ATOM 2815 O O . ILE A 1 353 ? 24.590 -29.329 5.757 1.00 91.38 353 ILE A O 1
ATOM 2819 N N . ILE A 1 354 ? 24.262 -27.686 4.249 1.00 96.56 354 ILE A N 1
ATOM 2820 C CA . ILE A 1 354 ? 24.622 -28.466 3.057 1.00 96.56 354 ILE A CA 1
ATOM 2821 C C . ILE A 1 354 ? 26.011 -29.088 3.216 1.00 96.56 354 ILE A C 1
ATOM 2823 O O . ILE A 1 354 ? 26.201 -30.268 2.927 1.00 96.56 354 ILE A O 1
ATOM 2827 N N . SER A 1 355 ? 26.986 -28.320 3.709 1.00 95.75 355 SER A N 1
ATOM 2828 C CA . SER A 1 355 ? 28.362 -28.805 3.871 1.00 95.75 355 SER A CA 1
ATOM 2829 C C . SER A 1 355 ? 28.494 -29.887 4.949 1.00 95.75 355 SER A C 1
ATOM 2831 O O . SER A 1 355 ? 29.420 -30.693 4.885 1.00 95.75 355 SER A O 1
ATOM 2833 N N . ARG A 1 356 ? 27.602 -29.910 5.948 1.00 95.94 356 ARG A N 1
ATOM 2834 C CA . ARG A 1 356 ? 27.630 -30.883 7.053 1.00 95.94 356 ARG A CA 1
ATOM 2835 C C . ARG A 1 356 ? 26.783 -32.124 6.782 1.00 95.94 356 ARG A C 1
ATOM 2837 O O . ARG A 1 356 ? 27.187 -33.213 7.180 1.00 95.94 356 ARG A O 1
ATOM 2844 N N . TYR A 1 357 ? 25.627 -31.960 6.143 1.00 96.44 357 TYR A N 1
ATOM 2845 C CA . TYR A 1 357 ? 24.593 -32.995 6.066 1.00 96.44 357 TYR A CA 1
ATOM 2846 C C . TYR A 1 357 ? 24.148 -33.337 4.634 1.00 96.44 357 TYR A C 1
ATOM 2848 O O . TYR A 1 357 ? 23.452 -34.332 4.439 1.00 96.44 357 TYR A O 1
ATOM 2856 N N . GLY A 1 358 ? 24.587 -32.576 3.627 1.00 95.81 358 GLY A N 1
ATOM 2857 C CA . GLY A 1 358 ? 24.125 -32.701 2.242 1.00 95.81 358 GLY A CA 1
ATOM 2858 C C . GLY A 1 358 ? 22.889 -31.845 1.954 1.00 95.81 358 GLY A C 1
ATOM 2859 O O . GLY A 1 358 ? 22.265 -31.322 2.866 1.00 95.81 358 GLY A O 1
ATOM 2860 N N . ALA A 1 359 ? 22.562 -31.663 0.672 1.00 95.88 359 ALA A N 1
ATOM 2861 C CA . ALA A 1 359 ? 21.462 -30.791 0.246 1.00 95.88 359 ALA A CA 1
ATOM 2862 C C . ALA A 1 359 ? 20.059 -31.383 0.479 1.00 95.88 359 ALA A C 1
ATOM 2864 O O . ALA A 1 359 ? 19.106 -30.622 0.611 1.00 95.88 359 ALA A O 1
ATOM 2865 N N . ASP A 1 360 ? 19.945 -32.714 0.521 1.00 95.44 360 ASP A N 1
ATOM 2866 C CA . ASP A 1 360 ? 18.666 -33.415 0.707 1.00 95.44 360 ASP A CA 1
ATOM 2867 C C . ASP A 1 360 ? 18.250 -33.547 2.187 1.00 95.44 360 ASP A C 1
ATOM 2869 O O . ASP A 1 360 ? 17.107 -33.914 2.463 1.00 95.44 360 ASP A O 1
ATOM 2873 N N . THR A 1 361 ? 19.169 -33.288 3.126 1.00 79.81 361 THR A N 1
ATOM 2874 C CA . THR A 1 361 ? 18.979 -33.427 4.582 1.00 79.81 361 THR A CA 1
ATOM 2875 C C . THR A 1 361 ? 18.575 -32.103 5.209 1.00 79.81 361 THR A C 1
ATOM 2877 O O . THR A 1 361 ? 17.662 -32.120 6.068 1.00 79.81 361 THR A O 1
#

Foldseek 3Di:
DAPCLVVQCVVLVWDWDADPVGIRTDDDPVCVVSNLVSLLCHADALDWDFDDAPWTWIHYVVGIATPQEPVSFVVVLVSVCVSPVVSPPPDTVLSVQCVVPVCVVVSDDPAFAQDGNPPPRHRPGGVCSVVVVQVVCVVVVNDHDDDDDPDDDDDFWAQAQPAQFQQWKADPVPGIDGHDPVPDDLDRDDDPDADPRHQVPPPPSQWDADPPPRHTIGGHRTHTDPLVVLLCVVQQVQPVPDPPDSHDAVSSQVCDLAAEDEEACVPVPRNQVSNLVVQQVCVVVVSYPDRHNYPYYDHDDFDKFKWWQDPPPGTDAPVCDDPQAHNPPRDHIDIDIDRDDPRRNRDDDVVVVCVPPNPVD

Secondary structure (DSSP, 8-state):
--TTHHHHHHHTT-EEEE-SSSEEEE--GGGHHHHHHHHHHHPPTT--EEE-SSS-EEE-SS-EEE--SHHHHHHHHHHHHHH-GGGTT--SHHHHHTTSHHHHHHH--SS-----S-GGGTT--HHHHHHHHHHHHHHTTS-------S------EES-SSSPBP-EEEETTTEEEEPPGGG---PPPP-SS-BTTBTTTSTTTSEEE-TTT-SEEEE--PEEPHHHHHTTHHHHTTSTT-SSSSS-HHHHHHH-SBS-EE--GGGTTHHHHHHHHHHHHHHHTTS-S-S-SBS-EE-PPPPEEEEEEETTTEEE-GGG-BTTB-TTT-PBPEEEEEE--GGGT-PPPHHHHHHHH-S--

pLDDT: mean 93.89, std 4.37, range [73.25, 98.75]

Radius of gyration: 34.59 Å; chains: 1; bounding box: 74×59×83 Å

Sequence (361 aa):
MKDGFAEGLQRAGIRFEEGEEGLLIELKRDQIDRYIEIARSHVKPGSWTELVGARFSFVFKDGAIELDSVSADGEILKRLVDLEPKLEGKRSVMEVLSDVSFYRDLLFHADYGRMLNSGEFTGTPGDEAVGKVIAWLEQTGKGKRAVNYRLHDWLISRQRYWGAPIPIVYCEKCGTVPVPEKDLPVLLPEVEFIGKKGLADIPGYAGTTCPVCGGPAKRDTDTMDTFVDSSWYYLRYINPRDKDPPFVKADVDNLLPVDQYVGGVEHAILHLLYSRFITKALHDMGYLSFDEPFERLFTQGMICHTAYRCSEHGWLYPHEVKDGRCPHCGREVETDNFSMSKSKRNVVDPQEIISRYGADT